Protein AF-0000000074420190 (afdb_homodimer)

Sequence (304 aa):
MVTTGKITREVEIKCDCHLIYELYKHTPHDSAVVDPEKVEACHLVSGQRGAPGSVIQWHYYHDGKLETAKEIIEEVDDELHKIVFRVIEGNILEVYNPFIITLKTEDVGDKKSVIWTLEFEKVNASIPDPTQYLDLLCGIAGNMDAHFLKQSMVTTGKITREVEIKCDCHLIYELYKHTPHDSAVVDPEKVEACHLVSGQRGAPGSVIQWHYYHDGKLETAKEIIEEVDDELHKIVFRVIEGNILEVYNPFIITLKTEDVGDKKSVIWTLEFEKVNASIPDPTQYLDLLCGIAGNMDAHFLKQS

pLDDT: mean 94.98, std 4.99, range [58.72, 98.88]

Foldseek 3Di:
DAQWDKDKDKDWFDFDLVVVLCCQQAPVQCLCVLCVQFWVGKDWPDDHGNDAQTKMKTWTDFPRDTWIWIWGWHDQDPVQSKTKIWTDDIDVCVFWPTWMWMWTWDDDDNTTIIMIMITTGGPDDVDDDVVRVVVSVVVSVHSVSVVNVVVD/DAQWDKDKDKDWFDFDLVVVLCCQQAPVQCLCVLCVQFWVGKDWPDDHGNDAQTKMKTWTDFPRDTWIWIWGWHDQDPVQSKTKIWTDDIDVCVFWPTWMWMWTWDDDDNTTIIMIMITTGGPDDVDDDVVRVVVSVVVSVHSVSVVNVVVD

Secondary structure (DSSP, 8-state):
---EEEEEEEEEESS-HHHHHHHHHH-TTHHHHH-TTTEEEEEEEES-TTSTT-EEEEEEEETTEEEEEEEEEEEEETTTTEEEEEEEEEGGGGTEEEEEEEEEEEEETTEEEEEEEEEEEESSTTSPPSHHHHHHHHHHHHHHHHHHHHH-/---EEEEEEEEEESS-HHHHHHHHHH-TTHHHHH-TTTEEEEEEEES-TTSTT-EEEEEEEETTEEEEEEEEEEEEETTTTEEEEEEEEEGGGGTEEEEEEEEEEEEETTEEEEEEEEEEEESSTTSPPSHHHHHHHHHHHHHHHHHHHHH-

Radius of gyration: 20.24 Å; Cα contacts (8 Å, |Δi|>4): 696; chains: 2; bounding box: 38×55×45 Å

InterPro domains:
  IPR000916 Bet v I/Major latex protein [PF00407] (3-150)
  IPR000916 Bet v I/Major latex protein [SM01037] (2-151)
  IPR023393 START-like domain superfamily [G3DSA:3.30.530.20] (1-150)
  IPR051761 MLP-like hydrophobic ligand-binding [PTHR31907] (4-148)

Structure (mmCIF, N/CA/C/O backbone):
data_AF-0000000074420190-model_v1
#
loop_
_entity.id
_entity.type
_entity.pdbx_description
1 polymer 'Bet v I/Major latex protein domain-containing protein'
#
loop_
_atom_site.group_PDB
_atom_site.id
_atom_site.type_symbol
_atom_site.label_atom_id
_atom_site.label_alt_id
_atom_site.label_comp_id
_atom_site.label_asym_id
_atom_site.label_entity_id
_atom_site.label_seq_id
_atom_site.pdbx_PDB_ins_code
_atom_site.Cartn_x
_atom_site.Cartn_y
_atom_site.Cartn_z
_atom_site.occupancy
_atom_site.B_iso_or_equiv
_atom_site.auth_seq_id
_atom_site.auth_comp_id
_atom_site.auth_asym_id
_atom_site.auth_atom_id
_atom_site.pdbx_PDB_model_num
ATOM 1 N N . MET A 1 1 ? 16.219 -10.609 -0.193 1 58.75 1 MET A N 1
ATOM 2 C CA . MET A 1 1 ? 15.016 -9.875 0.213 1 58.75 1 MET A CA 1
ATOM 3 C C . MET A 1 1 ? 15.141 -8.398 -0.146 1 58.75 1 MET A C 1
ATOM 5 O O . MET A 1 1 ? 16.234 -7.844 -0.134 1 58.75 1 MET A O 1
ATOM 9 N N . VAL A 1 2 ? 14.211 -7.793 -0.902 1 72 2 VAL A N 1
ATOM 10 C CA . VAL A 1 2 ? 14.289 -6.453 -1.476 1 72 2 VAL A CA 1
ATOM 11 C C . VAL A 1 2 ? 14.156 -5.41 -0.37 1 72 2 VAL A C 1
ATOM 13 O O . VAL A 1 2 ? 13.328 -5.551 0.53 1 72 2 VAL A O 1
ATOM 16 N N . THR A 1 3 ? 15.156 -4.656 -0.346 1 87.5 3 THR A N 1
ATOM 17 C CA . THR A 1 3 ? 15.211 -3.641 0.702 1 87.5 3 THR A CA 1
ATOM 18 C C . THR A 1 3 ? 14.492 -2.367 0.261 1 87.5 3 THR A C 1
ATOM 20 O O . THR A 1 3 ? 14.195 -1.503 1.086 1 87.5 3 THR A O 1
ATOM 23 N N . THR A 1 4 ? 14.281 -2.26 -0.974 1 92.19 4 THR A N 1
ATOM 24 C CA . THR A 1 4 ? 13.586 -1.074 -1.472 1 92.19 4 THR A CA 1
ATOM 25 C C . THR A 1 4 ? 12.109 -1.372 -1.716 1 92.19 4 THR A C 1
ATOM 27 O O . THR A 1 4 ? 11.742 -2.516 -1.993 1 92.19 4 THR A O 1
ATOM 30 N N . GLY A 1 5 ? 11.289 -0.338 -1.518 1 94.25 5 GLY A N 1
ATOM 31 C CA . GLY A 1 5 ? 9.883 -0.576 -1.77 1 94.25 5 GLY A CA 1
ATOM 32 C C . GLY A 1 5 ? 9.062 0.699 -1.822 1 94.25 5 GLY A C 1
ATOM 33 O O . GLY A 1 5 ? 9.562 1.782 -1.522 1 94.25 5 GLY A O 1
ATOM 34 N N . LYS A 1 6 ? 7.934 0.583 -2.361 1 97.5 6 LYS A N 1
ATOM 35 C CA . LYS A 1 6 ? 6.898 1.61 -2.398 1 97.5 6 LYS A CA 1
ATOM 36 C C . LYS A 1 6 ? 5.559 1.06 -1.921 1 97.5 6 LYS A C 1
ATOM 38 O O . LYS A 1 6 ? 5.098 0.024 -2.408 1 97.5 6 LYS A O 1
ATOM 43 N N . ILE A 1 7 ? 4.996 1.665 -0.903 1 98.31 7 ILE A N 1
ATOM 44 C CA . ILE A 1 7 ? 3.703 1.226 -0.387 1 98.31 7 ILE A CA 1
ATOM 45 C C . ILE A 1 7 ? 2.721 2.395 -0.389 1 98.31 7 ILE A C 1
ATOM 47 O O . ILE A 1 7 ? 3.088 3.521 -0.044 1 98.31 7 ILE A O 1
ATOM 51 N N . THR A 1 8 ? 1.472 2.148 -0.838 1 98.69 8 THR A N 1
ATOM 52 C CA . THR A 1 8 ? 0.441 3.172 -0.968 1 98.69 8 THR A CA 1
ATOM 53 C C . THR A 1 8 ? -0.852 2.729 -0.291 1 98.69 8 THR A C 1
ATOM 55 O O . THR A 1 8 ? -1.258 1.57 -0.416 1 98.69 8 THR A O 1
ATOM 58 N N . ARG A 1 9 ? -1.421 3.625 0.455 1 98.12 9 ARG A N 1
ATOM 59 C CA . ARG A 1 9 ? -2.719 3.373 1.071 1 98.12 9 ARG A CA 1
ATOM 60 C C . ARG A 1 9 ? -3.719 4.465 0.71 1 98.12 9 ARG A C 1
ATOM 62 O O . ARG A 1 9 ? -3.424 5.656 0.849 1 98.12 9 ARG A O 1
ATOM 69 N N . GLU A 1 10 ? -4.832 4.109 0.138 1 97.44 10 GLU A N 1
ATOM 70 C CA . GLU A 1 10 ? -5.941 5.016 -0.143 1 97.44 10 GLU A CA 1
ATOM 71 C C . GLU A 1 10 ? -7.047 4.871 0.898 1 97.44 10 GLU A C 1
ATOM 73 O O . GLU A 1 10 ? -7.551 3.771 1.131 1 97.44 10 GLU A O 1
ATOM 78 N N . VAL A 1 11 ? -7.367 5.965 1.483 1 94.38 11 VAL A N 1
ATOM 79 C CA . VAL A 1 11 ? -8.438 6.027 2.477 1 94.38 11 VAL A CA 1
ATOM 80 C C . VAL A 1 11 ? -9.609 6.836 1.926 1 94.38 11 VAL A C 1
ATOM 82 O O . VAL A 1 11 ? -9.445 7.988 1.527 1 94.38 11 VAL A O 1
ATOM 85 N N . GLU A 1 12 ? -10.766 6.227 1.942 1 93.75 12 GLU A N 1
ATOM 86 C CA . GLU A 1 12 ? -11.961 6.969 1.553 1 93.75 12 GLU A CA 1
ATOM 87 C C . GLU A 1 12 ? -12.414 7.906 2.666 1 93.75 12 GLU A C 1
ATOM 89 O O . GLU A 1 12 ? -12.398 7.535 3.842 1 93.75 12 GLU A O 1
ATOM 94 N N . ILE A 1 13 ? -12.758 9.133 2.275 1 94.38 13 ILE A N 1
ATOM 95 C CA . ILE A 1 13 ? -13.203 10.109 3.26 1 94.38 13 ILE A CA 1
ATOM 96 C C . ILE A 1 13 ? -14.531 10.719 2.816 1 94.38 13 ILE A C 1
ATOM 98 O O . ILE A 1 13 ? -14.953 10.539 1.671 1 94.38 13 ILE A O 1
ATOM 102 N N . LYS A 1 14 ? -15.156 11.477 3.707 1 93.31 14 LYS A N 1
ATOM 103 C CA . LYS A 1 14 ? -16.469 12.055 3.436 1 93.31 14 LYS A CA 1
ATOM 104 C C . LYS A 1 14 ? -16.391 13.57 3.324 1 93.31 14 LYS A C 1
ATOM 106 O O . LYS A 1 14 ? -17.188 14.195 2.621 1 93.31 14 LYS A O 1
ATOM 111 N N . CYS A 1 15 ? -15.5 14.148 4.02 1 94.12 15 CYS A N 1
ATOM 112 C CA . CYS A 1 15 ? -15.359 15.594 3.951 1 94.12 15 CYS A CA 1
ATOM 113 C C . CYS A 1 15 ? -14.781 16.031 2.609 1 94.12 15 CYS A C 1
ATOM 115 O O . CYS A 1 15 ? -14.422 15.188 1.784 1 94.12 15 CYS A O 1
ATOM 117 N N . ASP A 1 16 ? -14.727 17.328 2.354 1 94.75 16 ASP A N 1
ATOM 118 C CA . ASP A 1 16 ? -14.07 17.875 1.166 1 94.75 16 ASP A CA 1
ATOM 119 C C . ASP A 1 16 ? -12.57 17.594 1.196 1 94.75 16 ASP A C 1
ATOM 121 O O . ASP A 1 16 ? -11.859 18.094 2.066 1 94.75 16 ASP A O 1
ATOM 125 N N . CYS A 1 17 ? -12.086 16.766 0.241 1 93.56 17 CYS A N 1
ATOM 126 C CA . CYS A 1 17 ? -10.703 16.312 0.284 1 93.56 17 CYS A CA 1
ATOM 127 C C . CYS A 1 17 ? -9.742 17.484 0.104 1 93.56 17 CYS A C 1
ATOM 129 O O . CYS A 1 17 ? -8.578 17.391 0.505 1 93.56 17 CYS A O 1
ATOM 131 N N . HIS A 1 18 ? -10.25 18.562 -0.464 1 94.25 18 HIS A N 1
ATOM 132 C CA . HIS A 1 18 ? -9.43 19.766 -0.615 1 94.25 18 HIS A CA 1
ATOM 133 C C . HIS A 1 18 ? -9.023 20.328 0.743 1 94.25 18 HIS A C 1
ATOM 135 O O . HIS A 1 18 ? -7.957 20.922 0.877 1 94.25 18 HIS A O 1
ATOM 141 N N . LEU A 1 19 ? -9.805 20.109 1.716 1 95.38 19 LEU A N 1
ATOM 142 C CA . LEU A 1 19 ? -9.508 20.594 3.057 1 95.38 19 LEU A CA 1
ATOM 143 C C . LEU A 1 19 ? -8.273 19.906 3.627 1 95.38 19 LEU A C 1
ATOM 145 O O . LEU A 1 19 ? -7.445 20.547 4.281 1 95.38 19 LEU A O 1
ATOM 149 N N . ILE A 1 20 ? -8.164 18.656 3.377 1 96.75 20 ILE A N 1
ATOM 150 C CA . ILE A 1 20 ? -7.02 17.891 3.871 1 96.75 20 ILE A CA 1
ATOM 151 C C . ILE A 1 20 ? -5.75 18.344 3.148 1 96.75 20 ILE A C 1
ATOM 153 O O . ILE A 1 20 ? -4.715 18.578 3.781 1 96.75 20 ILE A O 1
ATOM 157 N N . TYR A 1 21 ? -5.879 18.5 1.833 1 97.69 21 TYR A N 1
ATOM 158 C CA . TYR A 1 21 ? -4.75 18.984 1.041 1 97.69 21 TYR A CA 1
ATOM 159 C C . TYR A 1 21 ? -4.285 20.344 1.528 1 97.69 21 TYR A C 1
ATOM 161 O O . TYR A 1 21 ? -3.092 20.562 1.763 1 97.69 21 TYR A O 1
ATOM 169 N N . GLU A 1 22 ? -5.219 21.234 1.749 1 96.12 22 GLU A N 1
ATOM 170 C CA . GLU A 1 22 ? -4.898 22.594 2.186 1 96.12 22 GLU A CA 1
ATOM 171 C C . GLU A 1 22 ? -4.27 22.594 3.576 1 96.12 22 GLU A C 1
ATOM 173 O O . GLU A 1 22 ? -3.363 23.375 3.855 1 96.12 22 GLU A O 1
ATOM 178 N N . LEU A 1 23 ? -4.777 21.781 4.355 1 96.06 23 LEU A N 1
ATOM 179 C CA . LEU A 1 23 ? -4.238 21.703 5.707 1 96.06 23 LEU A CA 1
ATOM 180 C C . LEU A 1 23 ? -2.76 21.328 5.68 1 96.06 23 LEU A C 1
ATOM 182 O O . LEU A 1 23 ? -1.927 22.016 6.27 1 96.06 23 LEU A O 1
ATOM 186 N N . TYR A 1 24 ? -2.385 20.266 4.973 1 96.69 24 TYR A N 1
ATOM 187 C CA . TYR A 1 24 ? -1.003 19.797 4.957 1 96.69 24 TYR A CA 1
ATOM 188 C C . TYR A 1 24 ? -0.107 20.766 4.195 1 96.69 24 TYR A C 1
ATOM 190 O O . TYR A 1 24 ? 1.094 20.859 4.461 1 96.69 24 TYR A O 1
ATOM 198 N N . LYS A 1 25 ? -0.694 21.469 3.301 1 96.12 25 LYS A N 1
ATOM 199 C CA . LYS A 1 25 ? 0.086 22.438 2.537 1 96.12 25 LYS A CA 1
ATOM 200 C C . LYS A 1 25 ? 0.37 23.688 3.363 1 96.12 25 LYS A C 1
ATOM 202 O O . LYS A 1 25 ? 1.508 24.156 3.412 1 96.12 25 LYS A O 1
ATOM 207 N N . HIS A 1 26 ? -0.626 24.156 4.148 1 94.81 26 HIS A N 1
ATOM 208 C CA . HIS A 1 26 ? -0.506 25.5 4.711 1 94.81 26 HIS A CA 1
ATOM 209 C C . HIS A 1 26 ? -0.417 25.453 6.23 1 94.81 26 HIS A C 1
ATOM 211 O O . HIS A 1 26 ? 0.238 26.297 6.844 1 94.81 26 HIS A O 1
ATOM 217 N N . THR A 1 27 ? -1.115 24.531 6.82 1 93.44 27 THR A N 1
ATOM 218 C CA . THR A 1 27 ? -1.187 24.531 8.273 1 93.44 27 THR A CA 1
ATOM 219 C C . THR A 1 27 ? -1.006 23.125 8.836 1 93.44 27 THR A C 1
ATOM 221 O O . THR A 1 27 ? -1.82 22.672 9.641 1 93.44 27 THR A O 1
ATOM 224 N N . PRO A 1 28 ? 0.088 22.5 8.5 1 93.25 28 PRO A N 1
ATOM 225 C CA . PRO A 1 28 ? 0.285 21.141 8.984 1 93.25 28 PRO A CA 1
ATOM 226 C C . PRO A 1 28 ? 0.286 21.047 10.508 1 93.25 28 PRO A C 1
ATOM 228 O O . PRO A 1 28 ? -0.03 20 11.07 1 93.25 28 PRO A O 1
ATOM 231 N N . HIS A 1 29 ? 0.479 22.156 11.227 1 92.5 29 HIS A N 1
ATOM 232 C CA . HIS A 1 29 ? 0.449 22.172 12.68 1 92.5 29 HIS A CA 1
ATOM 233 C C . HIS A 1 29 ? -0.956 21.906 13.211 1 92.5 29 HIS A C 1
ATOM 235 O O . HIS A 1 29 ? -1.124 21.516 14.367 1 92.5 29 HIS A O 1
ATOM 241 N N . ASP A 1 30 ? -1.989 22.094 12.344 1 92.69 30 ASP A N 1
ATOM 242 C CA . ASP A 1 30 ? -3.361 21.797 12.742 1 92.69 30 ASP A CA 1
ATOM 243 C C . ASP A 1 30 ? -3.557 20.297 12.969 1 92.69 30 ASP A C 1
ATOM 245 O O . ASP A 1 30 ? -4.527 19.875 13.602 1 92.69 30 ASP A O 1
ATOM 249 N N . SER A 1 31 ? -2.646 19.5 12.477 1 94.38 31 SER A N 1
ATOM 250 C CA . SER A 1 31 ? -2.701 18.078 12.758 1 94.38 31 SER A CA 1
ATOM 251 C C . SER A 1 31 ? -2.637 17.812 14.258 1 94.38 31 SER A C 1
ATOM 253 O O . SER A 1 31 ? -3.223 16.844 14.742 1 94.38 31 SER A O 1
ATOM 255 N N . ALA A 1 32 ? -1.851 18.641 14.953 1 94.56 32 ALA A N 1
ATOM 256 C CA . ALA A 1 32 ? -1.718 18.469 16.406 1 94.56 32 ALA A CA 1
ATOM 257 C C . ALA A 1 32 ? -3.027 18.797 17.109 1 94.56 32 ALA A C 1
ATOM 259 O O . ALA A 1 32 ? -3.311 18.266 18.188 1 94.56 32 ALA A O 1
ATOM 260 N N . VAL A 1 33 ? -3.834 19.656 16.547 1 93.12 33 VAL A N 1
ATOM 261 C CA . VAL A 1 33 ? -5.129 20.031 17.109 1 93.12 33 VAL A CA 1
ATOM 262 C C . VAL A 1 33 ? -6.152 18.938 16.828 1 93.12 33 VAL A C 1
ATOM 264 O O . VAL A 1 33 ? -6.902 18.531 17.719 1 93.12 33 VAL A O 1
ATOM 267 N N . VAL A 1 34 ? -6.16 18.438 15.641 1 93.25 34 VAL A N 1
ATOM 268 C CA . VAL A 1 34 ? -7.141 17.469 15.195 1 93.25 34 VAL A CA 1
ATOM 269 C C . VAL A 1 34 ? -6.875 16.125 15.867 1 93.25 34 VAL A C 1
ATOM 271 O O . VAL A 1 34 ? -7.812 15.391 16.203 1 93.25 34 VAL A O 1
ATOM 274 N N . ASP A 1 35 ? -5.629 15.805 16.062 1 95.19 35 ASP A N 1
ATOM 275 C CA . ASP A 1 35 ? -5.266 14.5 16.609 1 95.19 35 ASP A CA 1
ATOM 276 C C . ASP A 1 35 ? -4.094 14.617 17.578 1 95.19 35 ASP A C 1
ATOM 278 O O . ASP A 1 35 ? -3 14.109 17.297 1 95.19 35 ASP A O 1
ATOM 282 N N . PRO A 1 36 ? -4.277 15.102 18.734 1 95.38 36 PRO A N 1
ATOM 283 C CA . PRO A 1 36 ? -3.205 15.328 19.719 1 95.38 36 PRO A CA 1
ATOM 284 C C . PRO A 1 36 ? -2.609 14.031 20.25 1 95.38 36 PRO A C 1
ATOM 286 O O . PRO A 1 36 ? -1.52 14.039 20.828 1 95.38 36 PRO A O 1
ATOM 289 N N . GLU A 1 37 ? -3.283 12.945 20.094 1 94.81 37 GLU A N 1
ATOM 290 C CA . GLU A 1 37 ? -2.77 11.656 20.547 1 94.81 37 GLU A CA 1
ATOM 291 C C . GLU A 1 37 ? -1.691 11.125 19.609 1 94.81 37 GLU A C 1
ATOM 293 O O . GLU A 1 37 ? -0.922 10.234 19.984 1 94.81 37 GLU A O 1
ATOM 298 N N . LYS A 1 38 ? -1.632 11.664 18.422 1 95.75 38 LYS A N 1
ATOM 299 C CA . LYS A 1 38 ? -0.69 11.156 17.438 1 95.75 38 LYS A CA 1
ATOM 300 C C . LYS A 1 38 ? 0.346 12.211 17.062 1 95.75 38 LYS A C 1
ATOM 302 O O . LYS A 1 38 ? 1.462 11.883 16.656 1 95.75 38 LYS A O 1
ATOM 307 N N . VAL A 1 39 ? -0.074 13.438 17.094 1 97.56 39 VAL A N 1
ATOM 308 C CA . VAL A 1 39 ? 0.824 14.531 16.75 1 97.56 39 VAL A CA 1
ATOM 309 C C . VAL A 1 39 ? 0.918 15.516 17.906 1 97.56 39 VAL A C 1
ATOM 311 O O . VAL A 1 39 ? -0.085 16.109 18.312 1 97.56 39 VAL A O 1
ATOM 314 N N . GLU A 1 40 ? 2.139 15.633 18.391 1 97.31 40 GLU A N 1
ATOM 315 C CA . GLU A 1 40 ? 2.35 16.562 19.5 1 97.31 40 GLU A CA 1
ATOM 316 C C . GLU A 1 40 ? 2.535 18 18.984 1 97.31 40 GLU A C 1
ATOM 318 O O . GLU A 1 40 ? 1.974 18.938 19.547 1 97.31 40 GLU A O 1
ATOM 323 N N . ALA A 1 41 ? 3.34 18.125 18 1 96.81 41 ALA A N 1
ATOM 324 C CA . ALA A 1 41 ? 3.625 19.453 17.484 1 96.81 41 ALA A CA 1
ATOM 325 C C . ALA A 1 41 ? 4.16 19.375 16.047 1 96.81 41 ALA A C 1
ATOM 327 O O . ALA A 1 41 ? 4.66 18.344 15.625 1 96.81 41 ALA A O 1
ATOM 328 N N . CYS A 1 42 ? 4.031 20.469 15.344 1 96.94 42 CYS A N 1
ATOM 329 C CA . CYS A 1 42 ? 4.582 20.672 14.008 1 96.94 42 CYS A CA 1
ATOM 330 C C . CYS A 1 42 ? 4.961 22.125 13.797 1 96.94 42 CYS A C 1
ATOM 332 O O . CYS A 1 42 ? 4.148 23.031 14.023 1 96.94 42 CYS A O 1
ATOM 334 N N . HIS A 1 43 ? 6.191 22.406 13.383 1 95.38 43 HIS A N 1
ATOM 335 C CA . HIS A 1 43 ? 6.578 23.781 13.156 1 95.38 43 HIS A CA 1
ATOM 336 C C . HIS A 1 43 ? 7.434 23.922 11.898 1 95.38 43 HIS A C 1
ATOM 338 O O . HIS A 1 43 ? 8.164 23 11.539 1 95.38 43 HIS A O 1
ATOM 344 N N . LEU A 1 44 ? 7.375 25.062 11.266 1 96.81 44 LEU A N 1
ATOM 345 C CA . LEU A 1 44 ? 8.227 25.406 10.133 1 96.81 44 LEU A CA 1
ATOM 346 C C . LEU A 1 44 ? 9.641 25.75 10.602 1 96.81 44 LEU A C 1
ATOM 348 O O . LEU A 1 44 ? 9.82 26.578 11.492 1 96.81 44 LEU A O 1
ATOM 352 N N . VAL A 1 45 ? 10.594 25.078 10.062 1 97.62 45 VAL A N 1
ATOM 353 C CA . VAL A 1 45 ? 11.984 25.297 10.43 1 97.62 45 VAL A CA 1
ATOM 354 C C . VAL A 1 45 ? 12.609 26.328 9.492 1 97.62 45 VAL A C 1
ATOM 356 O O . VAL A 1 45 ? 13.352 27.203 9.938 1 97.62 45 VAL A O 1
ATOM 359 N N . SER A 1 46 ? 12.344 26.25 8.242 1 97.62 46 SER A N 1
ATOM 360 C CA . SER A 1 46 ? 12.867 27.172 7.242 1 97.62 46 SER A CA 1
ATOM 361 C C . SER A 1 46 ? 12.023 27.156 5.973 1 97.62 46 SER A C 1
ATOM 363 O O . SER A 1 46 ? 11.297 26.203 5.719 1 97.62 46 SER A O 1
ATOM 365 N N . GLY A 1 47 ? 12.117 28.281 5.211 1 97.06 47 GLY A N 1
ATOM 366 C CA . GLY A 1 47 ? 11.383 28.406 3.963 1 97.06 47 GLY A CA 1
ATOM 367 C C . GLY A 1 47 ? 10.008 29.016 4.137 1 97.06 47 GLY A C 1
ATOM 368 O O . GLY A 1 47 ? 9.742 29.672 5.145 1 97.06 47 GLY A O 1
ATOM 369 N N . GLN A 1 48 ? 9.211 28.875 3.035 1 95.19 48 GLN A N 1
ATOM 370 C CA . GLN A 1 48 ? 7.84 29.375 3.01 1 95.19 48 GLN A CA 1
ATOM 371 C C . GLN A 1 48 ? 6.836 28.219 3.129 1 95.19 48 GLN A C 1
ATOM 373 O O . GLN A 1 48 ? 6.902 27.25 2.369 1 95.19 48 GLN A O 1
ATOM 378 N N . ARG A 1 49 ? 5.973 28.391 4 1 90.5 49 ARG A N 1
ATOM 379 C CA . ARG A 1 49 ? 4.969 27.359 4.219 1 90.5 49 ARG A CA 1
ATOM 380 C C . ARG A 1 49 ? 4.273 26.984 2.916 1 90.5 49 ARG A C 1
ATOM 382 O O . ARG A 1 49 ? 3.832 27.859 2.168 1 90.5 49 ARG A O 1
ATOM 389 N N . GLY A 1 50 ? 4.203 25.703 2.664 1 92.88 50 GLY A N 1
ATOM 390 C CA . GLY A 1 50 ? 3.479 25.188 1.508 1 92.88 50 GLY A CA 1
ATOM 391 C C . GLY A 1 50 ? 4.285 25.266 0.224 1 92.88 50 GLY A C 1
ATOM 392 O O . GLY A 1 50 ? 3.775 24.938 -0.852 1 92.88 50 GLY A O 1
ATOM 393 N N . ALA A 1 51 ? 5.527 25.625 0.327 1 96.12 51 ALA A N 1
ATOM 394 C CA . ALA A 1 51 ? 6.363 25.766 -0.864 1 96.12 51 ALA A CA 1
ATOM 395 C C . ALA A 1 51 ? 7.469 24.703 -0.879 1 96.12 51 ALA A C 1
ATOM 397 O O . ALA A 1 51 ? 8.008 24.359 0.17 1 96.12 51 ALA A O 1
ATOM 398 N N . PRO A 1 52 ? 7.762 24.25 -2.131 1 98.06 52 PRO A N 1
ATOM 399 C CA . PRO A 1 52 ? 8.93 23.375 -2.219 1 98.06 52 PRO A CA 1
ATOM 400 C C . PRO A 1 52 ? 10.188 24 -1.625 1 98.06 52 PRO A C 1
ATOM 402 O O . PRO A 1 52 ? 10.422 25.203 -1.782 1 98.06 52 PRO A O 1
ATOM 405 N N . GLY A 1 53 ? 10.984 23.219 -0.994 1 98 53 GLY A N 1
ATOM 406 C CA . GLY A 1 53 ? 12.211 23.688 -0.38 1 98 53 GLY A CA 1
ATOM 407 C C . GLY A 1 53 ? 12.055 24.016 1.093 1 98 53 GLY A C 1
ATOM 408 O O . GLY A 1 53 ? 13.047 24.156 1.814 1 98 53 GLY A O 1
ATOM 409 N N . SER A 1 54 ? 10.789 24.172 1.604 1 98 54 SER A N 1
ATOM 410 C CA . SER A 1 54 ? 10.539 24.453 3.014 1 98 54 SER A CA 1
ATOM 411 C C . SER A 1 54 ? 10.836 23.219 3.875 1 98 54 SER A C 1
ATOM 413 O O . SER A 1 54 ? 10.68 22.094 3.426 1 98 54 SER A O 1
ATOM 415 N N . VAL A 1 55 ? 11.305 23.469 5.082 1 98.44 55 VAL A N 1
ATOM 416 C CA . VAL A 1 55 ? 11.625 22.406 6.027 1 98.44 55 VAL A CA 1
ATOM 417 C C . VAL A 1 55 ? 10.672 22.469 7.219 1 98.44 55 VAL A C 1
ATOM 419 O O . VAL A 1 55 ? 10.484 23.531 7.816 1 98.44 55 VAL A O 1
ATOM 422 N N . ILE A 1 56 ? 10.039 21.297 7.531 1 97.94 56 ILE A N 1
ATOM 423 C CA . ILE A 1 56 ? 9.07 21.188 8.617 1 97.94 56 ILE A CA 1
ATOM 424 C C . ILE A 1 56 ? 9.578 20.188 9.648 1 97.94 56 ILE A C 1
ATOM 426 O O . ILE A 1 56 ? 10.141 19.141 9.289 1 97.94 56 ILE A O 1
ATOM 430 N N . GLN A 1 57 ? 9.367 20.516 10.945 1 98.12 57 GLN A N 1
ATOM 431 C CA . GLN A 1 57 ? 9.711 19.609 12.047 1 98.12 57 GLN A CA 1
ATOM 432 C C . GLN A 1 57 ? 8.461 19.062 12.719 1 98.12 57 GLN A C 1
ATOM 434 O O . GLN A 1 57 ? 7.59 19.812 13.148 1 98.12 57 GLN A O 1
ATOM 439 N N . TRP A 1 58 ? 8.422 17.734 12.836 1 97.69 58 TRP A N 1
ATOM 440 C CA . TRP A 1 58 ? 7.289 17.062 13.461 1 97.69 58 TRP A CA 1
ATOM 441 C C . TRP A 1 58 ? 7.688 16.453 14.805 1 97.69 58 TRP A C 1
ATOM 443 O O . TRP A 1 58 ? 8.781 15.906 14.945 1 97.69 58 TRP A O 1
ATOM 453 N N . HIS A 1 59 ? 6.867 16.547 15.742 1 97.94 59 HIS A N 1
ATOM 454 C CA . HIS A 1 59 ? 6.852 15.75 16.969 1 97.94 59 HIS A CA 1
ATOM 455 C C . HIS A 1 59 ? 5.598 14.883 17.047 1 97.94 59 HIS A C 1
ATOM 457 O O . HIS A 1 59 ? 4.48 15.398 17.125 1 97.94 59 HIS A O 1
ATOM 463 N N . TYR A 1 60 ? 5.793 13.617 17.047 1 97.5 60 TYR A N 1
ATOM 464 C CA . TYR A 1 60 ? 4.645 12.727 16.922 1 97.5 60 TYR A CA 1
ATOM 465 C C . TYR A 1 60 ? 4.852 11.461 17.75 1 97.5 60 TYR A C 1
ATOM 467 O O . TYR A 1 60 ? 5.977 11.148 18.141 1 97.5 60 TYR A O 1
ATOM 475 N N . TYR A 1 61 ? 3.762 10.742 17.984 1 95.5 61 TYR A N 1
ATOM 476 C CA . TYR A 1 61 ? 3.812 9.5 18.734 1 95.5 61 TYR A CA 1
ATOM 477 C C . TYR A 1 61 ? 3.768 8.289 17.812 1 95.5 61 TYR A C 1
ATOM 479 O O . TYR A 1 61 ? 2.883 8.195 16.953 1 95.5 61 TYR A O 1
ATOM 487 N N . HIS A 1 62 ? 4.711 7.496 17.938 1 89.5 62 HIS A N 1
ATOM 488 C CA . HIS A 1 62 ? 4.797 6.23 17.219 1 89.5 62 HIS A CA 1
ATOM 489 C C . HIS A 1 62 ? 5.098 5.074 18.156 1 89.5 62 HIS A C 1
ATOM 491 O O . HIS A 1 62 ? 6.098 5.098 18.891 1 89.5 62 HIS A O 1
ATOM 497 N N . ASP A 1 63 ? 4.258 4.109 18.172 1 85.62 63 ASP A N 1
ATOM 498 C CA . ASP A 1 63 ? 4.391 2.959 19.047 1 85.62 63 ASP A CA 1
ATOM 499 C C . ASP A 1 63 ? 4.562 3.398 20.5 1 85.62 63 ASP A C 1
ATOM 501 O O . ASP A 1 63 ? 5.465 2.93 21.203 1 85.62 63 ASP A O 1
ATOM 505 N N . GLY A 1 64 ? 3.889 4.438 20.906 1 86.56 64 GLY A N 1
ATOM 506 C CA . GLY A 1 64 ? 3.834 4.906 22.281 1 86.56 64 GLY A CA 1
ATOM 507 C C . GLY A 1 64 ? 4.996 5.809 22.641 1 86.56 64 GLY A C 1
ATOM 508 O O . GLY A 1 64 ? 5.07 6.312 23.766 1 86.56 64 GLY A O 1
ATOM 509 N N . LYS A 1 65 ? 5.883 6.035 21.797 1 93.81 65 LYS A N 1
ATOM 510 C CA . LYS A 1 65 ? 7.047 6.875 22.062 1 93.81 65 LYS A CA 1
ATOM 511 C C . LYS A 1 65 ? 6.988 8.164 21.25 1 93.81 65 LYS A C 1
ATOM 513 O O . LYS A 1 65 ? 6.586 8.156 20.094 1 93.81 65 LYS A O 1
ATOM 518 N N . LEU A 1 66 ? 7.379 9.227 21.906 1 96.31 66 LEU A N 1
ATOM 519 C CA . LEU A 1 66 ? 7.508 10.508 21.219 1 96.31 66 LEU A CA 1
ATOM 520 C C . LEU A 1 66 ? 8.719 10.5 20.281 1 96.31 66 LEU A C 1
ATOM 522 O O . LEU A 1 66 ? 9.836 10.242 20.719 1 96.31 66 LEU A O 1
ATOM 526 N N . GLU A 1 67 ? 8.484 10.734 19 1 96.38 67 GLU A N 1
ATOM 527 C CA . GLU A 1 67 ? 9.539 10.773 18 1 96.38 67 GLU A CA 1
ATOM 528 C C . GLU A 1 67 ? 9.539 12.109 17.25 1 96.38 67 GLU A C 1
ATOM 530 O O . GLU A 1 67 ? 8.57 12.867 17.328 1 96.38 67 GLU A O 1
ATOM 535 N N . THR A 1 68 ? 10.68 12.328 16.625 1 97.06 68 THR A N 1
ATOM 536 C CA . THR A 1 68 ? 10.781 13.539 15.828 1 97.06 68 THR A CA 1
ATOM 537 C C . THR A 1 68 ? 11.188 13.211 14.398 1 97.06 68 THR A C 1
ATOM 539 O O . THR A 1 68 ? 11.82 12.18 14.148 1 97.06 68 THR A O 1
ATOM 542 N N . ALA A 1 69 ? 10.734 14.016 13.5 1 97.25 69 ALA A N 1
ATOM 543 C CA . ALA A 1 69 ? 11.156 13.938 12.109 1 97.25 69 ALA A CA 1
ATOM 544 C C . ALA A 1 69 ? 11.203 15.328 11.469 1 97.25 69 ALA A C 1
ATOM 546 O O . ALA A 1 69 ? 10.328 16.156 11.711 1 97.25 69 ALA A O 1
ATOM 547 N N . LYS A 1 70 ? 12.305 15.586 10.742 1 98 70 LYS A N 1
ATOM 548 C CA . LYS A 1 70 ? 12.422 16.766 9.898 1 98 70 LYS A CA 1
ATOM 549 C C . LYS A 1 70 ? 12.266 16.422 8.43 1 98 70 LYS A C 1
ATOM 551 O O . LYS A 1 70 ? 12.898 15.477 7.938 1 98 70 LYS A O 1
ATOM 556 N N . GLU A 1 71 ? 11.414 17.141 7.805 1 98.25 71 GLU A N 1
ATOM 557 C CA . GLU A 1 71 ? 11.125 16.844 6.406 1 98.25 71 GLU A CA 1
ATOM 558 C C . GLU A 1 71 ? 11.367 18.078 5.531 1 98.25 71 GLU A C 1
ATOM 560 O O . GLU A 1 71 ? 11.18 19.219 5.977 1 98.25 71 GLU A O 1
ATOM 565 N N . ILE A 1 72 ? 11.797 17.859 4.336 1 98.62 72 ILE A N 1
ATOM 566 C CA . ILE A 1 72 ? 11.82 18.906 3.32 1 98.62 72 ILE A CA 1
ATOM 567 C C . ILE A 1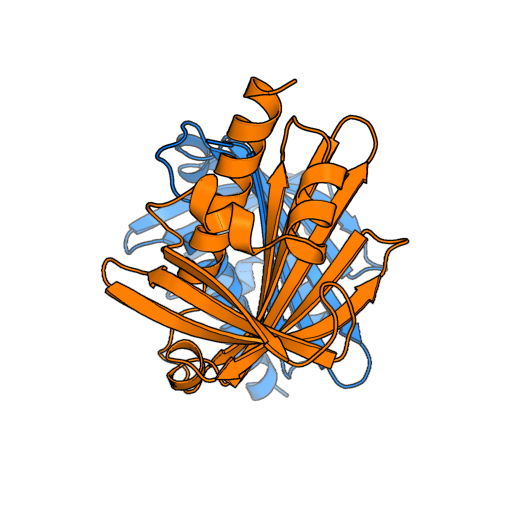 72 ? 10.703 18.656 2.309 1 98.62 72 ILE A C 1
ATOM 569 O O . ILE A 1 72 ? 10.453 17.516 1.912 1 98.62 72 ILE A O 1
ATOM 573 N N . ILE A 1 73 ? 9.93 19.703 1.942 1 98.44 73 ILE A N 1
ATOM 574 C CA . ILE A 1 73 ? 8.945 19.609 0.872 1 98.44 73 ILE A CA 1
ATOM 575 C C . ILE A 1 73 ? 9.648 19.609 -0.482 1 98.44 73 ILE A C 1
ATOM 577 O O . ILE A 1 73 ? 10.266 20.609 -0.868 1 98.44 73 ILE A O 1
ATOM 581 N N . GLU A 1 74 ? 9.516 18.547 -1.163 1 98.56 74 GLU A N 1
ATOM 582 C CA . GLU A 1 74 ? 10.211 18.422 -2.439 1 98.56 74 GLU A CA 1
ATOM 583 C C . GLU A 1 74 ? 9.344 18.922 -3.592 1 98.56 74 GLU A C 1
ATOM 585 O O . GLU A 1 74 ? 9.852 19.438 -4.586 1 98.56 74 GLU A O 1
ATOM 590 N N . GLU A 1 75 ? 8.125 18.672 -3.525 1 98.62 75 GLU A N 1
ATOM 591 C CA . GLU A 1 75 ? 7.211 19 -4.613 1 98.62 75 GLU A CA 1
ATOM 592 C C . GLU A 1 75 ? 5.828 19.359 -4.082 1 98.62 75 GLU A C 1
ATOM 594 O O . GLU A 1 75 ? 5.355 18.781 -3.107 1 98.62 75 GLU A O 1
ATOM 599 N N . VAL A 1 76 ? 5.227 20.359 -4.711 1 98.25 76 VAL A N 1
ATOM 600 C CA . VAL A 1 76 ? 3.824 20.719 -4.52 1 98.25 76 VAL A CA 1
ATOM 601 C C . VAL A 1 76 ? 3.129 20.828 -5.875 1 98.25 76 VAL A C 1
ATOM 603 O O . VAL A 1 76 ? 3.549 21.609 -6.734 1 98.25 76 VAL A O 1
ATOM 606 N N . ASP A 1 77 ? 2.17 20.031 -6.074 1 98.31 77 ASP A N 1
ATOM 607 C CA . ASP A 1 77 ? 1.395 20.062 -7.312 1 98.31 77 ASP A CA 1
ATOM 608 C C . ASP A 1 77 ? -0.064 20.422 -7.039 1 98.31 77 ASP A C 1
ATOM 610 O O . ASP A 1 77 ? -0.878 19.547 -6.73 1 98.31 77 ASP A O 1
ATOM 614 N N . ASP A 1 78 ? -0.45 21.672 -7.207 1 96.5 78 ASP A N 1
ATOM 615 C CA . ASP A 1 78 ? -1.787 22.156 -6.891 1 96.5 78 ASP A CA 1
ATOM 616 C C . ASP A 1 78 ? -2.83 21.562 -7.832 1 96.5 78 ASP A C 1
ATOM 618 O O . ASP A 1 78 ? -4 21.438 -7.469 1 96.5 78 ASP A O 1
ATOM 622 N N . GLU A 1 79 ? -2.406 21.219 -9.023 1 96.5 79 GLU A N 1
ATOM 623 C CA . GLU A 1 79 ? -3.342 20.641 -9.984 1 96.5 79 GLU A CA 1
ATOM 624 C C . GLU A 1 79 ? -3.74 19.219 -9.578 1 96.5 79 GLU A C 1
ATOM 626 O O . GLU A 1 79 ? -4.922 18.875 -9.602 1 96.5 79 GLU A O 1
ATOM 631 N N . LEU A 1 80 ? -2.809 18.438 -9.133 1 96.5 80 LEU A N 1
ATOM 632 C CA . LEU A 1 80 ? -3.074 17.062 -8.75 1 96.5 80 LEU A CA 1
ATOM 633 C C . LEU A 1 80 ? -3.352 16.953 -7.258 1 96.5 80 LEU A C 1
ATOM 635 O O . LEU A 1 80 ? -3.674 15.875 -6.758 1 96.5 80 LEU A O 1
ATOM 639 N N . HIS A 1 81 ? -3.244 18.062 -6.523 1 97.81 81 HIS A N 1
ATOM 640 C CA . HIS A 1 81 ? -3.367 18.078 -5.07 1 97.81 81 HIS A CA 1
ATOM 641 C C . HIS A 1 81 ? -2.439 17.062 -4.422 1 97.81 81 HIS A C 1
ATOM 643 O O . HIS A 1 81 ? -2.895 16.188 -3.68 1 97.81 81 HIS A O 1
ATOM 649 N N . LYS A 1 82 ? -1.22 17.266 -4.684 1 98.62 82 LYS A N 1
ATOM 650 C CA . LYS A 1 82 ? -0.164 16.344 -4.293 1 98.62 82 LYS A CA 1
ATOM 651 C C . LYS A 1 82 ? 1.005 17.078 -3.645 1 98.62 82 LYS A C 1
ATOM 653 O O . LYS A 1 82 ? 1.421 18.141 -4.121 1 98.62 82 LYS A O 1
ATOM 658 N N . ILE A 1 83 ? 1.492 16.578 -2.547 1 98.62 83 ILE A N 1
ATOM 659 C CA . ILE A 1 83 ? 2.68 17.094 -1.875 1 98.62 83 ILE A CA 1
ATOM 660 C C . ILE A 1 83 ? 3.666 15.953 -1.626 1 98.62 83 ILE A C 1
ATOM 662 O O . ILE A 1 83 ? 3.271 14.875 -1.188 1 98.62 83 ILE A O 1
ATOM 666 N N . VAL A 1 84 ? 4.949 16.156 -1.895 1 98.75 84 VAL A N 1
ATOM 667 C CA . VAL A 1 84 ? 5.996 15.172 -1.648 1 98.75 84 VAL A CA 1
ATOM 668 C C . VAL A 1 84 ? 6.941 15.688 -0.562 1 98.75 84 VAL A C 1
ATOM 670 O O . VAL A 1 84 ? 7.5 16.781 -0.68 1 98.75 84 VAL A O 1
ATOM 673 N N . PHE A 1 85 ? 7.078 14.93 0.501 1 98.62 85 PHE A N 1
ATOM 674 C CA . PHE A 1 85 ? 7.988 15.211 1.604 1 98.62 85 PHE A CA 1
ATOM 675 C C . PHE A 1 85 ? 9.141 14.219 1.616 1 98.62 85 PHE A C 1
ATOM 677 O O . PHE A 1 85 ? 8.945 13.016 1.403 1 98.62 85 PHE A O 1
ATOM 684 N N . ARG A 1 86 ? 10.32 14.703 1.849 1 98.69 86 ARG A N 1
ATOM 685 C CA . ARG A 1 86 ? 11.477 13.852 2.107 1 98.69 86 ARG A CA 1
ATOM 686 C C . ARG A 1 86 ? 11.984 14.031 3.535 1 98.69 86 ARG A C 1
ATOM 688 O O . ARG A 1 86 ? 12.281 15.148 3.955 1 98.69 86 ARG A O 1
ATOM 695 N N . VAL A 1 87 ? 12.047 12.922 4.254 1 98.75 87 VAL A N 1
ATOM 696 C CA . VAL A 1 87 ? 12.602 13 5.605 1 98.75 87 VAL A CA 1
ATOM 697 C C . VAL A 1 87 ? 14.109 13.219 5.535 1 98.75 87 VAL A C 1
ATOM 699 O O . VAL A 1 87 ? 14.82 12.477 4.848 1 98.75 87 VAL A O 1
ATOM 702 N N . ILE A 1 88 ? 14.562 14.203 6.246 1 98.56 88 ILE A N 1
ATOM 703 C CA . ILE A 1 88 ? 15.984 14.523 6.141 1 98.56 88 ILE A CA 1
ATOM 704 C C . ILE A 1 88 ? 16.656 14.352 7.5 1 98.56 88 ILE A C 1
ATOM 706 O O . ILE A 1 88 ? 17.875 14.32 7.598 1 98.56 88 ILE A O 1
ATOM 710 N N . GLU A 1 89 ? 15.922 14.266 8.578 1 98.12 89 GLU A N 1
ATOM 711 C CA . GLU A 1 89 ? 16.391 13.984 9.93 1 98.12 89 GLU A CA 1
ATOM 712 C C . GLU A 1 89 ? 15.32 13.273 10.758 1 98.12 89 GLU A C 1
ATOM 714 O O . GLU A 1 89 ? 14.133 13.539 10.586 1 98.12 89 GLU A O 1
ATOM 719 N N . GLY A 1 90 ? 15.836 12.391 11.781 1 96.44 90 GLY A N 1
ATOM 720 C CA . GLY A 1 90 ? 14.906 11.758 12.703 1 96.44 90 GLY A CA 1
ATOM 721 C C . GLY A 1 90 ? 15.133 10.266 12.844 1 96.44 90 GLY A C 1
ATOM 722 O O . GLY A 1 90 ? 15.938 9.68 12.109 1 96.44 90 GLY A O 1
ATOM 723 N N . ASN A 1 91 ? 14.359 9.625 13.711 1 94.5 91 ASN A N 1
ATOM 724 C CA . ASN A 1 91 ? 14.508 8.219 14.062 1 94.5 91 ASN A CA 1
ATOM 725 C C . ASN A 1 91 ? 14.188 7.309 12.883 1 94.5 91 ASN A C 1
ATOM 727 O O . ASN A 1 91 ? 14.766 6.23 12.742 1 94.5 91 ASN A O 1
ATOM 731 N N . ILE A 1 92 ? 13.336 7.719 12.031 1 96.44 92 ILE A N 1
ATOM 732 C CA . ILE A 1 92 ? 12.875 6.941 10.891 1 96.44 92 ILE A CA 1
ATOM 733 C C . ILE A 1 92 ? 14.062 6.594 9.992 1 96.44 92 ILE A C 1
ATOM 735 O O . ILE A 1 92 ? 14.125 5.496 9.43 1 96.44 92 ILE A O 1
ATOM 739 N N . LEU A 1 93 ? 15.086 7.461 9.922 1 97.25 93 LEU A N 1
ATOM 740 C CA . LEU A 1 93 ? 16.188 7.305 8.984 1 97.25 93 LEU A CA 1
ATOM 741 C C . LEU A 1 93 ? 17.188 6.266 9.484 1 97.25 93 LEU A C 1
ATOM 743 O O . LEU A 1 93 ? 18.047 5.809 8.734 1 97.25 93 LEU A O 1
ATOM 747 N N . GLU A 1 94 ? 17.016 5.871 10.727 1 96 94 GLU A N 1
ATOM 748 C CA . GLU A 1 94 ? 17.875 4.824 11.273 1 96 94 GLU A CA 1
ATOM 749 C C . GLU A 1 94 ? 17.5 3.457 10.703 1 96 94 GLU A C 1
ATOM 751 O O . GLU A 1 94 ? 18.312 2.533 10.711 1 96 94 GLU A O 1
ATOM 756 N N . VAL A 1 95 ? 16.25 3.41 10.188 1 96.06 95 VAL A N 1
ATOM 757 C CA . VAL A 1 95 ? 15.797 2.094 9.758 1 96.06 95 VAL A CA 1
ATOM 758 C C . VAL A 1 95 ? 15.398 2.137 8.289 1 96.06 95 VAL A C 1
ATOM 760 O O . VAL A 1 95 ? 15.469 1.123 7.59 1 96.06 95 VAL A O 1
ATOM 763 N N . TYR A 1 96 ? 14.992 3.299 7.84 1 97.75 96 TYR A N 1
ATOM 764 C CA . TYR A 1 96 ? 14.641 3.508 6.441 1 97.75 96 TYR A CA 1
ATOM 765 C C . TYR A 1 96 ? 15.367 4.719 5.871 1 97.75 96 TYR A C 1
ATOM 767 O O . TYR A 1 96 ? 15.156 5.848 6.32 1 97.75 96 TYR A O 1
ATOM 775 N N . ASN A 1 97 ? 16.219 4.516 4.809 1 97.31 97 ASN A N 1
ATOM 776 C CA . ASN A 1 97 ? 16.938 5.617 4.18 1 97.31 97 ASN A CA 1
ATOM 777 C C . ASN A 1 97 ? 17.297 5.297 2.729 1 97.31 97 ASN A C 1
ATOM 779 O O . ASN A 1 97 ? 18.094 4.406 2.467 1 97.31 97 ASN A O 1
ATOM 783 N N . PRO A 1 98 ? 16.609 6.117 1.828 1 98.25 98 PRO A N 1
ATOM 784 C CA . PRO A 1 98 ? 15.75 7.293 2.008 1 98.25 98 PRO A CA 1
ATOM 785 C C . PRO A 1 98 ? 14.328 6.926 2.428 1 98.25 98 PRO A C 1
ATOM 787 O O . PRO A 1 98 ? 13.938 5.758 2.355 1 98.25 98 PRO A O 1
ATOM 790 N N . PHE A 1 99 ? 13.633 7.898 2.904 1 98.62 99 PHE A N 1
ATOM 791 C CA . PHE A 1 99 ? 12.227 7.793 3.266 1 98.62 99 PHE A CA 1
ATOM 792 C C . PHE A 1 99 ? 11.438 8.984 2.725 1 98.62 99 PHE A C 1
ATOM 794 O O . PHE A 1 99 ? 11.594 10.109 3.201 1 98.62 99 PHE A O 1
ATOM 801 N N . ILE A 1 100 ? 10.523 8.727 1.733 1 98.81 100 ILE A N 1
ATOM 802 C CA . ILE A 1 100 ? 9.766 9.758 1.039 1 98.81 100 ILE A CA 1
ATOM 803 C C . ILE A 1 100 ? 8.273 9.547 1.269 1 98.81 100 ILE A C 1
ATOM 805 O O . ILE A 1 100 ? 7.777 8.422 1.146 1 98.81 100 ILE A O 1
ATOM 809 N N . ILE A 1 101 ? 7.617 10.578 1.61 1 98.81 101 ILE A N 1
ATOM 810 C CA . ILE A 1 101 ? 6.188 10.547 1.896 1 98.81 101 ILE A CA 1
ATOM 811 C C . ILE A 1 101 ? 5.438 11.406 0.881 1 98.81 101 ILE A C 1
ATOM 813 O O . ILE A 1 101 ? 5.766 12.578 0.695 1 98.81 101 ILE A O 1
ATOM 817 N N . THR A 1 102 ? 4.48 10.875 0.227 1 98.88 102 THR A N 1
ATOM 818 C CA . THR A 1 102 ? 3.643 11.633 -0.699 1 98.88 102 THR A CA 1
ATOM 819 C C . THR A 1 102 ? 2.191 11.641 -0.229 1 98.88 102 THR A C 1
ATOM 821 O O . THR A 1 102 ? 1.626 10.586 0.08 1 98.88 102 THR A O 1
ATOM 824 N N . LEU A 1 103 ? 1.616 12.766 -0.114 1 98.75 103 LEU A N 1
ATOM 825 C CA . LEU A 1 103 ? 0.182 12.953 0.073 1 98.75 103 LEU A CA 1
ATOM 826 C C . LEU A 1 103 ? -0.493 13.328 -1.241 1 98.75 103 LEU A C 1
ATOM 828 O O . LEU A 1 103 ? -0.012 14.211 -1.96 1 98.75 103 LEU A O 1
ATOM 832 N N . LYS A 1 104 ? -1.55 12.75 -1.568 1 98.75 104 LYS A N 1
ATOM 833 C CA . LYS A 1 104 ? -2.402 13.094 -2.701 1 98.75 104 LYS A CA 1
ATOM 834 C C . LYS A 1 104 ? -3.879 12.953 -2.344 1 98.75 104 LYS A C 1
ATOM 836 O O . LYS A 1 104 ? -4.266 12.016 -1.642 1 98.75 104 LYS A O 1
ATOM 841 N N . THR A 1 105 ? -4.645 13.883 -2.703 1 98.19 105 THR A N 1
ATOM 842 C CA . THR A 1 105 ? -6.086 13.75 -2.529 1 98.19 105 THR A CA 1
ATOM 843 C C . THR A 1 105 ? -6.785 13.633 -3.881 1 98.19 105 THR A C 1
ATOM 845 O O . THR A 1 105 ? -6.352 14.242 -4.863 1 98.19 105 THR A O 1
ATOM 848 N N . GLU A 1 106 ? -7.742 12.828 -3.879 1 97.06 106 GLU A N 1
ATOM 849 C CA . GLU A 1 106 ? -8.508 12.625 -5.105 1 97.06 106 GLU A CA 1
ATOM 850 C C . GLU A 1 106 ? -10.008 12.734 -4.852 1 97.06 106 GLU A C 1
ATOM 852 O O . GLU A 1 106 ? -10.5 12.305 -3.803 1 97.06 106 GLU A O 1
ATOM 857 N N . ASP A 1 107 ? -10.586 13.344 -5.777 1 95 107 ASP A N 1
ATOM 858 C CA . ASP A 1 107 ? -12.039 13.461 -5.848 1 95 107 ASP A CA 1
ATOM 859 C C . ASP A 1 107 ? -12.57 12.945 -7.188 1 95 107 ASP A C 1
ATOM 861 O O . ASP A 1 107 ? -12.664 13.703 -8.148 1 95 107 ASP A O 1
ATOM 865 N N . VAL A 1 108 ? -12.797 11.664 -7.266 1 89.19 108 VAL A N 1
ATOM 866 C CA . VAL A 1 108 ? -13.203 11.023 -8.508 1 89.19 108 VAL A CA 1
ATOM 867 C C . VAL A 1 108 ? -14.625 10.492 -8.383 1 89.19 108 VAL A C 1
ATOM 869 O O . VAL A 1 108 ? -14.883 9.555 -7.621 1 89.19 108 VAL A O 1
ATOM 872 N N . GLY A 1 109 ? -15.594 11.055 -9.188 1 85.56 109 GLY A N 1
ATOM 873 C CA . GLY A 1 109 ? -16.984 10.672 -9.07 1 85.56 109 GLY A CA 1
ATOM 874 C C . GLY A 1 109 ? -17.594 10.992 -7.715 1 85.56 109 GLY A C 1
ATOM 875 O O . GLY A 1 109 ? -17.547 12.141 -7.266 1 85.56 109 GLY A O 1
ATOM 876 N N . ASP A 1 110 ? -18.062 9.93 -7.023 1 87.5 110 ASP A N 1
ATOM 877 C CA . ASP A 1 110 ? -18.688 10.086 -5.711 1 87.5 110 ASP A CA 1
ATOM 878 C C . ASP A 1 110 ? -17.75 9.641 -4.598 1 87.5 110 ASP A C 1
ATOM 880 O O . ASP A 1 110 ? -18.156 9.523 -3.441 1 87.5 110 ASP A O 1
ATOM 884 N N . LYS A 1 111 ? -16.469 9.469 -5.031 1 91.62 111 LYS A N 1
ATOM 885 C CA . LYS A 1 111 ? -15.508 8.969 -4.051 1 91.62 111 LYS A CA 1
ATOM 886 C C . LYS A 1 111 ? -14.398 9.984 -3.793 1 91.62 111 LYS A C 1
ATOM 888 O O . LYS A 1 111 ? -13.789 10.492 -4.73 1 91.62 111 LYS A O 1
ATOM 893 N N . LYS A 1 112 ? -14.359 10.391 -2.553 1 95.31 112 LYS A N 1
ATOM 894 C CA . LYS A 1 112 ? -13.25 11.211 -2.092 1 95.31 112 LYS A CA 1
ATOM 895 C C . LYS A 1 112 ? -12.242 10.383 -1.303 1 95.31 112 LYS A C 1
ATOM 897 O O . LYS A 1 112 ? -12.625 9.516 -0.515 1 95.31 112 LYS A O 1
ATOM 902 N N . SER A 1 113 ? -10.922 10.672 -1.567 1 96.81 113 SER A N 1
ATOM 903 C CA . SER A 1 113 ? -9.938 9.844 -0.889 1 96.81 113 SER A CA 1
ATOM 904 C C . SER A 1 113 ? -8.664 10.633 -0.591 1 96.81 113 SER A C 1
ATOM 906 O O . SER A 1 113 ? -8.398 11.656 -1.224 1 96.81 113 SER A O 1
ATOM 908 N N . VAL A 1 114 ? -8.047 10.203 0.389 1 97.44 114 VAL A N 1
ATOM 909 C CA . VAL A 1 114 ? -6.672 10.594 0.696 1 97.44 114 VAL A CA 1
ATOM 910 C C . VAL A 1 114 ? -5.727 9.43 0.41 1 97.44 114 VAL A C 1
ATOM 912 O O . VAL A 1 114 ? -5.969 8.305 0.847 1 97.44 114 VAL A O 1
ATOM 915 N N . ILE A 1 115 ? -4.688 9.656 -0.311 1 98.38 115 ILE A N 1
ATOM 916 C CA . ILE A 1 115 ? -3.729 8.633 -0.712 1 98.38 115 ILE A CA 1
ATOM 917 C C . ILE A 1 115 ? -2.352 8.969 -0.142 1 98.38 115 ILE A C 1
ATOM 919 O O . ILE A 1 115 ? -1.798 10.031 -0.422 1 98.38 115 ILE A O 1
ATOM 923 N N . TRP A 1 116 ? -1.867 8.078 0.671 1 98.62 116 TRP A N 1
ATOM 924 C CA . TRP A 1 116 ? -0.506 8.18 1.187 1 98.62 116 TRP A CA 1
ATOM 925 C C . TRP A 1 116 ? 0.411 7.172 0.501 1 98.62 116 TRP A C 1
ATOM 927 O O . TRP A 1 116 ? 0.057 5.996 0.355 1 98.62 116 TRP A O 1
ATOM 937 N N . THR A 1 117 ? 1.53 7.609 0.052 1 98.81 117 THR A N 1
ATOM 938 C CA . THR A 1 117 ? 2.559 6.754 -0.527 1 98.81 117 THR A CA 1
ATOM 939 C C . THR A 1 117 ? 3.879 6.91 0.221 1 98.81 117 THR A C 1
ATOM 941 O O . THR A 1 117 ? 4.316 8.031 0.486 1 98.81 117 THR A O 1
ATOM 944 N N . LEU A 1 118 ? 4.469 5.82 0.603 1 98.75 118 LEU A N 1
ATOM 945 C CA . LEU A 1 118 ? 5.805 5.801 1.189 1 98.75 118 LEU A CA 1
ATOM 946 C C . LEU A 1 118 ? 6.797 5.113 0.26 1 98.75 118 LEU A C 1
ATOM 948 O O . LEU A 1 118 ? 6.559 3.992 -0.19 1 98.75 118 LEU A O 1
ATOM 952 N N . GLU A 1 119 ? 7.801 5.801 -0.128 1 98.25 119 GLU A N 1
ATOM 953 C CA . GLU A 1 119 ? 8.969 5.219 -0.784 1 98.25 119 GLU A CA 1
ATOM 954 C C . GLU A 1 119 ? 10.148 5.125 0.175 1 98.25 119 GLU A C 1
ATOM 956 O O . GLU A 1 119 ? 10.461 6.086 0.88 1 98.25 119 GLU A O 1
ATOM 961 N N . PHE A 1 120 ? 10.789 3.904 0.175 1 98 120 PHE A N 1
ATOM 962 C CA . PHE A 1 120 ? 11.766 3.695 1.237 1 98 120 PHE A CA 1
ATOM 963 C C . PHE A 1 120 ? 12.805 2.656 0.825 1 98 120 PHE A C 1
ATOM 965 O O . PHE A 1 120 ? 12.594 1.903 -0.127 1 98 120 PHE A O 1
ATOM 972 N N . GLU A 1 121 ? 13.938 2.801 1.453 1 96.56 121 GLU A N 1
ATOM 973 C CA . GLU A 1 121 ? 14.938 1.742 1.474 1 96.56 121 GLU A CA 1
ATOM 974 C C . GLU A 1 121 ? 15.258 1.309 2.902 1 96.56 121 GLU A C 1
ATOM 976 O O . GLU A 1 121 ? 15.609 2.137 3.744 1 96.56 121 GLU A O 1
ATOM 981 N N . LYS A 1 122 ? 15.023 0.033 3.178 1 96.19 122 LYS A N 1
ATOM 982 C CA . LYS A 1 122 ? 15.344 -0.524 4.488 1 96.19 122 LYS A CA 1
ATOM 983 C C . LYS A 1 122 ? 16.859 -0.637 4.68 1 96.19 122 LYS A C 1
ATOM 985 O O . LYS A 1 122 ? 17.578 -0.995 3.746 1 96.19 122 LYS A O 1
ATOM 990 N N . VAL A 1 123 ? 17.312 -0.421 5.922 1 95.5 123 VAL A N 1
ATOM 991 C CA . VAL A 1 123 ? 18.75 -0.519 6.176 1 95.5 123 VAL A CA 1
ATOM 992 C C . VAL A 1 123 ? 19.188 -1.976 6.07 1 95.5 123 VAL A C 1
ATOM 994 O O . VAL A 1 123 ? 20.359 -2.254 5.805 1 95.5 123 VAL A O 1
ATOM 997 N N . ASN A 1 124 ? 18.266 -2.914 6.363 1 92.56 124 ASN A N 1
ATOM 998 C CA . ASN A 1 124 ? 18.5 -4.324 6.09 1 92.56 124 ASN A CA 1
ATOM 999 C C . ASN A 1 124 ? 17.203 -5.078 5.836 1 92.56 124 ASN A C 1
ATOM 1001 O O . ASN A 1 124 ? 16.125 -4.547 6.066 1 92.56 124 ASN A O 1
ATOM 1005 N N . ALA A 1 125 ? 17.312 -6.328 5.465 1 86.56 125 ALA A N 1
ATOM 1006 C CA . ALA A 1 125 ? 16.172 -7.09 4.953 1 86.56 125 ALA A CA 1
ATOM 1007 C C . ALA A 1 125 ? 15.25 -7.523 6.082 1 86.56 125 ALA A C 1
ATOM 1009 O O . ALA A 1 125 ? 14.109 -7.934 5.84 1 86.56 125 ALA A O 1
ATOM 1010 N N . SER A 1 126 ? 15.688 -7.434 7.316 1 91.06 126 SER A N 1
ATOM 1011 C CA . SER A 1 126 ? 14.883 -7.902 8.445 1 91.06 126 SER A CA 1
ATOM 1012 C C . SER A 1 126 ? 13.898 -6.832 8.898 1 91.06 126 SER A C 1
ATOM 1014 O O . SER A 1 126 ? 12.984 -7.117 9.672 1 91.06 126 SER A O 1
ATOM 1016 N N . ILE A 1 127 ? 14.109 -5.629 8.445 1 93.31 127 ILE A N 1
ATOM 1017 C CA . ILE A 1 127 ? 13.242 -4.512 8.805 1 93.31 127 ILE A CA 1
ATOM 1018 C C . ILE A 1 127 ? 11.914 -4.633 8.062 1 93.31 127 ILE A C 1
ATOM 1020 O O . ILE A 1 127 ? 11.891 -4.844 6.848 1 93.31 127 ILE A O 1
ATOM 1024 N N . PRO A 1 128 ? 10.836 -4.66 8.82 1 92.88 128 PRO A N 1
ATOM 1025 C CA . PRO A 1 128 ? 9.539 -4.719 8.141 1 92.88 128 PRO A CA 1
ATOM 1026 C C . PRO A 1 128 ? 9.266 -3.484 7.281 1 92.88 128 PRO A C 1
ATOM 1028 O O . PRO A 1 128 ? 9.953 -2.469 7.418 1 92.88 128 PRO A O 1
ATOM 1031 N N . ASP A 1 129 ? 8.305 -3.621 6.34 1 94.25 129 ASP A N 1
ATOM 1032 C CA . ASP A 1 129 ? 7.824 -2.439 5.629 1 94.25 129 ASP A CA 1
ATOM 1033 C C . ASP A 1 129 ? 7.281 -1.395 6.602 1 94.25 129 ASP A C 1
ATOM 1035 O O . ASP A 1 129 ? 6.883 -1.727 7.719 1 94.25 129 ASP A O 1
ATOM 1039 N N . PRO A 1 130 ? 7.25 -0.186 6.23 1 95.94 130 PRO A N 1
ATOM 1040 C CA . PRO A 1 130 ? 6.871 0.884 7.156 1 95.94 130 PRO A CA 1
ATOM 1041 C C . PRO A 1 130 ? 5.355 1.036 7.293 1 95.94 130 PRO A C 1
ATOM 1043 O O . PRO A 1 130 ? 4.836 2.154 7.238 1 95.94 130 PRO A O 1
ATOM 1046 N N . THR A 1 131 ? 4.672 -0.045 7.551 1 94.56 131 THR A N 1
ATOM 1047 C CA . THR A 1 131 ? 3.215 -0.027 7.59 1 94.56 131 THR A CA 1
ATOM 1048 C C . THR A 1 131 ? 2.717 0.695 8.836 1 94.56 131 THR A C 1
ATOM 1050 O O . THR A 1 131 ? 1.629 1.276 8.828 1 94.56 131 THR A O 1
ATOM 1053 N N . GLN A 1 132 ? 3.51 0.722 9.828 1 93 132 GLN A N 1
ATOM 1054 C CA . GLN A 1 132 ? 3.104 1.438 11.039 1 93 132 GLN A CA 1
ATOM 1055 C C . GLN A 1 132 ? 3.047 2.943 10.789 1 93 132 GLN A C 1
ATOM 1057 O O . GLN A 1 132 ? 2.172 3.633 11.32 1 93 132 GLN A O 1
ATOM 1062 N N . TYR A 1 133 ? 3.992 3.4 10.023 1 96 133 TYR A N 1
ATOM 1063 C CA . TYR A 1 133 ? 3.969 4.816 9.672 1 96 133 TYR A CA 1
ATOM 1064 C C . TYR A 1 133 ? 2.799 5.129 8.75 1 96 133 TYR A C 1
ATOM 1066 O O . TYR A 1 133 ? 2.17 6.184 8.867 1 96 133 TYR A O 1
ATOM 1074 N N . LEU A 1 134 ? 2.574 4.199 7.906 1 96.38 134 LEU A N 1
ATOM 1075 C CA . LEU A 1 134 ? 1.422 4.352 7.023 1 96.38 134 LEU A CA 1
ATOM 1076 C C . LEU A 1 134 ? 0.126 4.402 7.828 1 96.38 134 LEU A C 1
ATOM 1078 O O . LEU A 1 134 ? -0.737 5.242 7.57 1 96.38 134 LEU A O 1
ATOM 1082 N N . ASP A 1 135 ? 0.018 3.559 8.797 1 93 135 ASP A N 1
ATOM 1083 C CA . ASP A 1 135 ? -1.146 3.527 9.68 1 93 135 ASP A CA 1
ATOM 1084 C C . ASP A 1 135 ? -1.307 4.848 10.422 1 93 135 ASP A C 1
ATOM 1086 O O . ASP A 1 135 ? -2.424 5.336 10.602 1 93 135 ASP A O 1
ATOM 1090 N N . LEU A 1 136 ? -0.231 5.328 10.891 1 95 136 LEU A N 1
ATOM 1091 C CA . LEU A 1 136 ? -0.247 6.605 11.594 1 95 136 LEU A CA 1
ATOM 1092 C C . LEU A 1 136 ? -0.815 7.707 10.711 1 95 136 LEU A C 1
ATOM 1094 O O . LEU A 1 136 ? -1.744 8.414 11.109 1 95 136 LEU A O 1
ATOM 1098 N N . LEU A 1 137 ? -0.296 7.816 9.484 1 96.12 137 LEU A N 1
ATOM 1099 C CA . LEU A 1 137 ? -0.722 8.852 8.547 1 96.12 137 LEU A CA 1
ATOM 1100 C C . LEU A 1 137 ? -2.199 8.695 8.203 1 96.12 137 LEU A C 1
ATOM 1102 O O . LEU A 1 137 ? -2.941 9.68 8.18 1 96.12 137 LEU A O 1
ATOM 1106 N N . CYS A 1 138 ? -2.613 7.52 8.008 1 94.69 138 CYS A N 1
ATOM 1107 C CA . CYS A 1 138 ? -4 7.242 7.648 1 94.69 138 CYS A CA 1
ATOM 1108 C C . CYS A 1 138 ? -4.938 7.543 8.812 1 94.69 138 CYS A C 1
ATOM 1110 O O . CYS A 1 138 ? -6.055 8.016 8.609 1 94.69 138 CYS A O 1
ATOM 1112 N N . GLY A 1 139 ? -4.438 7.211 9.969 1 92.94 139 GLY A N 1
ATOM 1113 C CA . GLY A 1 139 ? -5.215 7.539 11.148 1 92.94 139 GLY A CA 1
ATOM 1114 C C . GLY A 1 139 ? -5.469 9.023 11.305 1 92.94 139 GLY A C 1
ATOM 1115 O O . GLY A 1 139 ? -6.59 9.445 11.594 1 92.94 139 GLY A O 1
ATOM 1116 N N . ILE A 1 140 ? -4.453 9.773 11.109 1 94.56 140 ILE A N 1
ATOM 1117 C CA . ILE A 1 140 ? -4.586 11.219 11.211 1 94.56 140 ILE A CA 1
ATOM 1118 C C . ILE A 1 140 ? -5.578 11.719 10.156 1 94.56 140 ILE A C 1
ATOM 1120 O O . ILE A 1 140 ? -6.445 12.547 10.461 1 94.56 140 ILE A O 1
ATOM 1124 N N . ALA A 1 141 ? -5.465 11.219 8.961 1 93.75 141 ALA A N 1
ATOM 1125 C CA . ALA A 1 141 ? -6.383 11.602 7.891 1 93.75 141 ALA A CA 1
ATOM 1126 C C . ALA A 1 141 ? -7.828 11.297 8.266 1 93.75 141 ALA A C 1
ATOM 1128 O O . ALA A 1 141 ? -8.727 12.102 8.016 1 93.75 141 ALA A O 1
ATOM 1129 N N . GLY A 1 142 ? -8.039 10.133 8.805 1 92.12 142 GLY A N 1
ATOM 1130 C CA . GLY A 1 142 ? -9.367 9.766 9.25 1 92.12 142 GLY A CA 1
ATOM 1131 C C . GLY A 1 142 ? -9.93 10.711 10.305 1 92.12 142 GLY A C 1
ATOM 1132 O O . GLY A 1 142 ? -11.109 11.062 10.258 1 92.12 142 GLY A O 1
ATOM 1133 N N . ASN A 1 143 ? -9.055 11.055 11.242 1 93.69 143 ASN A N 1
ATOM 1134 C CA . ASN A 1 143 ? -9.484 11.984 12.289 1 93.69 143 ASN A CA 1
ATOM 1135 C C . ASN A 1 143 ? -9.742 13.375 11.734 1 93.69 143 ASN A C 1
ATOM 1137 O O . ASN A 1 143 ? -10.633 14.086 12.203 1 93.69 143 ASN A O 1
ATOM 1141 N N . MET A 1 144 ? -9.008 13.766 10.789 1 94.31 144 MET A N 1
ATOM 1142 C CA . MET A 1 144 ? -9.266 15.023 10.109 1 94.31 144 MET A CA 1
ATOM 1143 C C . MET A 1 144 ? -10.625 15 9.414 1 94.31 144 MET A C 1
ATOM 1145 O O . MET A 1 144 ? -11.383 15.969 9.484 1 94.31 144 MET A O 1
ATOM 1149 N N . ASP A 1 145 ? -10.875 13.922 8.719 1 94.69 145 ASP A N 1
ATOM 1150 C CA . ASP A 1 145 ? -12.164 13.734 8.07 1 94.69 145 ASP A CA 1
ATOM 1151 C C . ASP A 1 145 ? -13.312 13.938 9.055 1 94.69 145 ASP A C 1
ATOM 1153 O O . ASP A 1 145 ? -14.227 14.727 8.805 1 94.69 145 ASP A O 1
ATOM 1157 N N . ALA A 1 146 ? -13.188 13.266 10.227 1 93.38 146 ALA A N 1
ATOM 1158 C CA . ALA A 1 146 ? -14.211 13.367 11.266 1 93.38 146 ALA A CA 1
ATOM 1159 C C . ALA A 1 146 ? -14.328 14.805 11.773 1 93.38 146 ALA A C 1
ATOM 1161 O O . ALA A 1 146 ? -15.438 15.305 12 1 93.38 146 ALA A O 1
ATOM 1162 N N . HIS A 1 147 ? -13.227 15.414 11.945 1 94.5 147 HIS A N 1
ATOM 1163 C CA . HIS A 1 147 ? -13.172 16.781 12.445 1 94.5 147 HIS A CA 1
ATOM 1164 C C . HIS A 1 147 ? -13.875 17.75 11.5 1 94.5 147 HIS A C 1
ATOM 1166 O O . HIS A 1 147 ? -14.703 18.547 11.93 1 94.5 147 HIS A O 1
ATOM 1172 N N . PHE A 1 148 ? -13.586 17.594 10.219 1 94.19 148 PHE A N 1
ATOM 1173 C CA . PHE A 1 148 ? -14.117 18.531 9.234 1 94.19 148 PHE A CA 1
ATOM 1174 C C . PHE A 1 148 ? -15.602 18.281 8.992 1 94.19 148 PHE A C 1
ATOM 1176 O O . PHE A 1 148 ? -16.344 19.203 8.672 1 94.19 148 PHE A O 1
ATOM 1183 N N . LEU A 1 149 ? -15.992 17.047 9.148 1 93.19 149 LEU A N 1
ATOM 1184 C CA . LEU A 1 149 ? -17.406 16.719 9.016 1 93.19 149 LEU A CA 1
ATOM 1185 C C . LEU A 1 149 ? -18.219 17.344 10.148 1 93.19 149 LEU A C 1
ATOM 1187 O O . LEU A 1 149 ? -19.391 17.688 9.969 1 93.19 149 LEU A O 1
ATOM 1191 N N . LYS A 1 150 ? -17.625 17.422 11.281 1 91.62 150 LYS A N 1
ATOM 1192 C CA . LYS A 1 150 ? -18.297 18 12.43 1 91.62 150 LYS A CA 1
ATOM 1193 C C . LYS A 1 150 ? -18.406 19.516 12.281 1 91.62 150 LYS A C 1
ATOM 1195 O O . LYS A 1 150 ? -19.312 20.141 12.836 1 91.62 150 LYS A O 1
ATOM 1200 N N . GLN A 1 151 ? -17.469 20.109 11.586 1 86 151 GLN A N 1
ATOM 1201 C CA . GLN A 1 151 ? -17.469 21.562 11.414 1 86 151 GLN A CA 1
ATOM 1202 C C . GLN A 1 151 ? -18.344 21.984 10.25 1 86 151 GLN A C 1
ATOM 1204 O O . GLN A 1 151 ? -18.688 23.156 10.102 1 86 151 GLN A O 1
ATOM 1209 N N . SER A 1 152 ? -18.734 20.969 9.297 1 70.44 152 SER A N 1
ATOM 1210 C CA . SER A 1 152 ? -19.578 21.312 8.156 1 70.44 152 SER A CA 1
ATOM 1211 C C . SER A 1 152 ? -21.062 21.234 8.539 1 70.44 152 SER A C 1
ATOM 1213 O O . SER A 1 152 ? -21.438 20.453 9.414 1 70.44 152 SER A O 1
ATOM 1215 N N . MET B 1 1 ? -14.195 5.27 11.828 1 58.72 1 MET B N 1
ATOM 1216 C CA . MET B 1 1 ? -13.031 4.594 11.258 1 58.72 1 MET B CA 1
ATOM 1217 C C . MET B 1 1 ? -13.391 3.91 9.945 1 58.72 1 MET B C 1
ATOM 1219 O O . MET B 1 1 ? -14.508 3.412 9.781 1 58.72 1 MET B O 1
ATOM 1223 N N . VAL B 1 2 ? -12.734 4.207 8.805 1 72.31 2 VAL B N 1
ATOM 1224 C CA . VAL B 1 2 ? -13.086 3.779 7.449 1 72.31 2 VAL B CA 1
ATOM 1225 C C . VAL B 1 2 ? -12.797 2.289 7.289 1 72.31 2 VAL B C 1
ATOM 1227 O O . VAL B 1 2 ? -11.758 1.8 7.75 1 72.31 2 VAL B O 1
ATOM 1230 N N . THR B 1 3 ? -13.836 1.665 6.961 1 87.62 3 THR B N 1
ATOM 1231 C CA . THR B 1 3 ? -13.734 0.215 6.836 1 87.62 3 THR B CA 1
ATOM 1232 C C . THR B 1 3 ? -13.289 -0.179 5.434 1 87.62 3 THR B C 1
ATOM 1234 O O . THR B 1 3 ? -12.883 -1.321 5.203 1 87.62 3 THR B O 1
ATOM 1237 N N . THR B 1 4 ? -13.375 0.714 4.559 1 92.25 4 THR B N 1
ATOM 1238 C CA . THR B 1 4 ? -12.953 0.419 3.193 1 92.25 4 THR B CA 1
ATOM 1239 C C . THR B 1 4 ? -11.555 0.962 2.932 1 92.25 4 THR B C 1
ATOM 1241 O O . THR B 1 4 ? -11.133 1.939 3.555 1 92.25 4 THR B O 1
ATOM 1244 N N . GLY B 1 5 ? -10.828 0.262 2.055 1 94.31 5 GLY B N 1
ATOM 1245 C CA . GLY B 1 5 ? -9.5 0.765 1.753 1 94.31 5 GLY B CA 1
ATOM 1246 C C . GLY B 1 5 ? -8.859 0.089 0.553 1 94.31 5 GLY B C 1
ATOM 1247 O O . GLY B 1 5 ? -9.398 -0.887 0.026 1 94.31 5 GLY B O 1
ATOM 1248 N N . LYS B 1 6 ? -7.887 0.69 0.058 1 97.5 6 LYS B N 1
ATOM 1249 C CA . LYS B 1 6 ? -7.012 0.185 -0.996 1 97.5 6 LYS B CA 1
ATOM 1250 C C . LYS B 1 6 ? -5.543 0.32 -0.604 1 97.5 6 LYS B C 1
ATOM 1252 O O . LYS B 1 6 ? -5.098 1.398 -0.206 1 97.5 6 LYS B O 1
ATOM 1257 N N . ILE B 1 7 ? -4.836 -0.775 -0.592 1 98.38 7 ILE B N 1
ATOM 1258 C CA . ILE B 1 7 ? -3.416 -0.745 -0.257 1 98.38 7 ILE B CA 1
ATOM 1259 C C . ILE B 1 7 ? -2.605 -1.375 -1.388 1 98.38 7 ILE B C 1
ATOM 1261 O O . ILE B 1 7 ? -3.006 -2.396 -1.952 1 98.38 7 ILE B O 1
ATOM 1265 N N . THR B 1 8 ? -1.481 -0.727 -1.771 1 98.69 8 THR B N 1
ATOM 1266 C CA . THR B 1 8 ? -0.638 -1.16 -2.879 1 98.69 8 THR B CA 1
ATOM 1267 C C . THR B 1 8 ? 0.823 -1.245 -2.447 1 98.69 8 THR B C 1
ATOM 1269 O O . THR B 1 8 ? 1.318 -0.366 -1.739 1 98.69 8 THR B O 1
ATOM 1272 N N . ARG B 1 9 ? 1.452 -2.324 -2.822 1 98.12 9 ARG B N 1
ATOM 1273 C CA . ARG B 1 9 ? 2.881 -2.484 -2.574 1 98.12 9 ARG B CA 1
ATOM 1274 C C . ARG B 1 9 ? 3.631 -2.791 -3.865 1 98.12 9 ARG B C 1
ATOM 1276 O O . ARG B 1 9 ? 3.246 -3.689 -4.617 1 98.12 9 ARG B O 1
ATOM 1283 N N . GLU B 1 10 ? 4.602 -1.99 -4.191 1 97.44 10 GLU B N 1
ATOM 1284 C CA . GLU B 1 10 ? 5.5 -2.227 -5.316 1 97.44 10 GLU B CA 1
ATOM 1285 C C . GLU B 1 10 ? 6.832 -2.812 -4.848 1 97.44 10 GLU B C 1
ATOM 1287 O O . GLU B 1 10 ? 7.492 -2.242 -3.979 1 97.44 10 GLU B O 1
ATOM 1292 N N . VAL B 1 11 ? 7.156 -3.916 -5.418 1 94.44 11 VAL B N 1
ATOM 1293 C CA . VAL B 1 11 ? 8.414 -4.594 -5.121 1 94.44 11 VAL B CA 1
ATOM 1294 C C . VAL B 1 11 ? 9.32 -4.555 -6.348 1 94.44 11 VAL B C 1
ATOM 1296 O O . VAL B 1 11 ? 8.938 -5.004 -7.43 1 94.44 11 VAL B O 1
ATOM 1299 N N . GLU B 1 12 ? 10.523 -4.039 -6.141 1 93.69 12 GLU B N 1
ATOM 1300 C CA . GLU B 1 12 ? 11.492 -4.082 -7.23 1 93.69 12 GLU B CA 1
ATOM 1301 C C . GLU B 1 12 ? 12.094 -5.477 -7.383 1 93.69 12 GLU B C 1
ATOM 1303 O O . GLU B 1 12 ? 12.398 -6.141 -6.391 1 93.69 12 GLU B O 1
ATOM 1308 N N . ILE B 1 13 ? 12.195 -5.914 -8.641 1 94.31 13 ILE B N 1
ATOM 1309 C CA . ILE B 1 13 ? 12.75 -7.234 -8.906 1 94.31 13 ILE B CA 1
ATOM 1310 C C . ILE B 1 13 ? 13.852 -7.133 -9.953 1 94.31 13 ILE B C 1
ATOM 1312 O O . ILE B 1 13 ? 14.008 -6.094 -10.602 1 94.31 13 ILE B O 1
ATOM 1316 N N . LYS B 1 14 ? 14.57 -8.219 -10.148 1 93.38 14 LYS B N 1
ATOM 1317 C CA . LYS B 1 14 ? 15.703 -8.234 -11.07 1 93.38 14 LYS B CA 1
ATOM 1318 C C . LYS B 1 14 ? 15.422 -9.117 -12.281 1 93.38 14 LYS B C 1
ATOM 1320 O O . LYS B 1 14 ? 15.953 -8.883 -13.367 1 93.38 14 LYS B O 1
ATOM 1325 N N . CYS B 1 15 ? 14.672 -10.109 -12.086 1 94.25 15 CYS B N 1
ATOM 1326 C CA . CYS B 1 15 ? 14.352 -10.992 -13.203 1 94.25 15 CYS B CA 1
ATOM 1327 C C . CYS B 1 15 ? 13.422 -10.312 -14.195 1 94.25 15 CYS B C 1
ATOM 1329 O O . CYS B 1 15 ? 12.969 -9.188 -13.961 1 94.25 15 CYS B O 1
ATOM 1331 N N . ASP B 1 16 ? 13.164 -10.945 -15.336 1 94.75 16 ASP B N 1
ATOM 1332 C CA . ASP B 1 16 ? 12.18 -10.461 -16.297 1 94.75 16 ASP B CA 1
ATOM 1333 C C . ASP B 1 16 ? 10.773 -10.477 -15.711 1 94.75 16 ASP B C 1
ATOM 1335 O O . ASP B 1 16 ? 10.234 -11.547 -15.406 1 94.75 16 ASP B O 1
ATOM 1339 N N . CYS B 1 17 ? 10.188 -9.289 -15.523 1 93.75 17 CYS B N 1
ATOM 1340 C CA . CYS B 1 17 ? 8.914 -9.188 -14.82 1 93.75 17 CYS B CA 1
ATOM 1341 C C . CYS B 1 17 ? 7.809 -9.898 -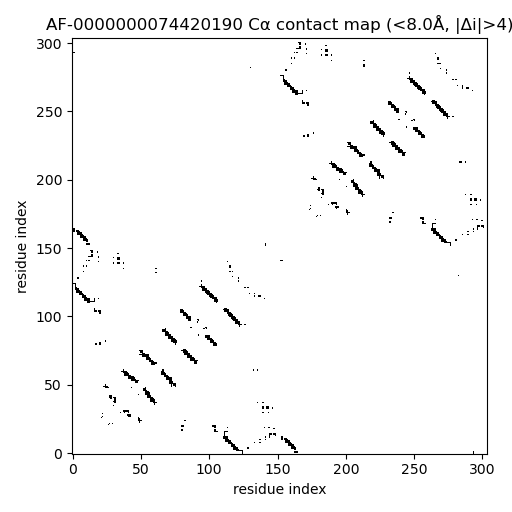15.594 1 93.75 17 CYS B C 1
ATOM 1343 O O . CYS B 1 17 ? 6.789 -10.289 -15.023 1 93.75 17 CYS B O 1
ATOM 1345 N N . HIS B 1 18 ? 8.039 -10.094 -16.891 1 94.31 18 HIS B N 1
ATOM 1346 C CA . HIS B 1 18 ? 7.074 -10.828 -17.703 1 94.31 18 HIS B CA 1
ATOM 1347 C C . HIS B 1 18 ? 6.941 -12.273 -17.219 1 94.31 18 HIS B C 1
ATOM 1349 O O . HIS B 1 18 ? 5.875 -12.875 -17.344 1 94.31 18 HIS B O 1
ATOM 1355 N N . LEU B 1 19 ? 7.961 -12.789 -16.656 1 95.44 19 LEU B N 1
ATOM 1356 C CA . LEU B 1 19 ? 7.934 -14.156 -16.156 1 95.44 19 LEU B CA 1
ATOM 1357 C C . LEU B 1 19 ? 6.957 -14.297 -15 1 95.44 19 LEU B C 1
ATOM 1359 O O . LEU B 1 19 ? 6.242 -15.297 -14.898 1 95.44 19 LEU B O 1
ATOM 1363 N N . ILE B 1 20 ? 6.938 -13.328 -14.156 1 96.75 20 ILE B N 1
ATOM 1364 C CA . ILE B 1 20 ? 6.039 -13.359 -13.008 1 96.75 20 ILE B CA 1
ATOM 1365 C C . ILE B 1 20 ? 4.594 -13.227 -13.477 1 96.75 20 ILE B C 1
ATOM 1367 O O . ILE B 1 20 ? 3.719 -13.969 -13.023 1 96.75 20 ILE B O 1
ATOM 1371 N N . TYR B 1 21 ? 4.379 -12.305 -14.414 1 97.69 21 TYR B N 1
ATOM 1372 C CA . TYR B 1 21 ? 3.049 -12.133 -14.984 1 97.69 21 TYR B CA 1
ATOM 1373 C C . TYR B 1 21 ? 2.557 -13.43 -15.625 1 97.69 21 TYR B C 1
ATOM 1375 O O . TYR B 1 21 ? 1.438 -13.875 -15.359 1 97.69 21 TYR B O 1
ATOM 1383 N N . GLU B 1 22 ? 3.412 -14.055 -16.391 1 96.12 22 GLU B N 1
ATOM 1384 C CA . GLU B 1 22 ? 3.045 -15.281 -17.094 1 96.12 22 GLU B CA 1
ATOM 1385 C C . GLU B 1 22 ? 2.773 -16.406 -16.109 1 96.12 22 GLU B C 1
ATOM 1387 O O . GLU B 1 22 ? 1.873 -17.234 -16.328 1 96.12 22 GLU B O 1
ATOM 1392 N N . LEU B 1 23 ? 3.549 -16.422 -15.148 1 96.06 23 LEU B N 1
ATOM 1393 C CA . LEU B 1 23 ? 3.361 -17.469 -14.148 1 96.06 23 LEU B CA 1
ATOM 1394 C C . LEU B 1 23 ? 1.973 -17.375 -13.523 1 96.06 23 LEU B C 1
ATOM 1396 O O . LEU B 1 23 ? 1.233 -18.359 -13.5 1 96.06 23 LEU B O 1
ATOM 1400 N N . TYR B 1 24 ? 1.548 -16.219 -13.047 1 96.62 24 TYR B N 1
ATOM 1401 C CA . TYR B 1 24 ? 0.265 -16.062 -12.367 1 96.62 24 TYR B CA 1
ATOM 1402 C C . TYR B 1 24 ? -0.89 -16.203 -13.352 1 96.62 24 TYR B C 1
ATOM 1404 O O . TYR B 1 24 ? -1.996 -16.594 -12.977 1 96.62 24 TYR B O 1
ATOM 1412 N N . LYS B 1 25 ? -0.612 -15.883 -14.57 1 96 25 LYS B N 1
ATOM 1413 C CA . LYS B 1 25 ? -1.655 -16 -15.586 1 96 25 LYS B CA 1
ATOM 1414 C C . LYS B 1 25 ? -1.877 -17.469 -15.977 1 96 25 LYS B C 1
ATOM 1416 O O . LYS B 1 25 ? -3.018 -17.922 -16.047 1 96 25 LYS B O 1
ATOM 1421 N N . HIS B 1 26 ? -0.789 -18.25 -16.094 1 94.75 26 HIS B N 1
ATOM 1422 C CA . HIS B 1 26 ? -0.93 -19.547 -16.75 1 94.75 26 HIS B CA 1
ATOM 1423 C C . HIS B 1 26 ? -0.646 -20.688 -15.789 1 94.75 26 HIS B C 1
ATOM 1425 O O . HIS B 1 26 ? -1.225 -21.766 -15.914 1 94.75 26 HIS B O 1
ATOM 1431 N N . THR B 1 27 ? 0.277 -20.469 -14.898 1 93.38 27 THR B N 1
ATOM 1432 C CA . THR B 1 27 ? 0.691 -21.578 -14.055 1 93.38 27 THR B CA 1
ATOM 1433 C C . THR B 1 27 ? 0.808 -21.141 -12.602 1 93.38 27 THR B C 1
ATOM 1435 O O . THR B 1 27 ? 1.833 -21.359 -11.953 1 93.38 27 THR B O 1
ATOM 1438 N N . PRO B 1 28 ? -0.248 -20.609 -12.055 1 93.25 28 PRO B N 1
ATOM 1439 C CA . PRO B 1 28 ? -0.167 -20.141 -10.672 1 93.25 28 PRO B CA 1
ATOM 1440 C C . PRO B 1 28 ? 0.205 -21.25 -9.688 1 93.25 28 PRO B C 1
ATOM 1442 O O . PRO B 1 28 ? 0.76 -20.969 -8.625 1 93.25 28 PRO B O 1
ATOM 1445 N N . HIS B 1 29 ? 0.063 -22.516 -10.055 1 92.5 29 HIS B N 1
ATOM 1446 C CA . HIS B 1 29 ? 0.437 -23.641 -9.211 1 92.5 29 HIS B CA 1
ATOM 1447 C C . HIS B 1 29 ? 1.948 -23.703 -9.023 1 92.5 29 HIS B C 1
ATOM 1449 O O . HIS B 1 29 ? 2.432 -24.312 -8.062 1 92.5 29 HIS B O 1
ATOM 1455 N N . ASP B 1 30 ? 2.721 -23.047 -9.922 1 92.69 30 ASP B N 1
ATOM 1456 C CA . ASP B 1 30 ? 4.172 -23 -9.781 1 92.69 30 ASP B CA 1
ATOM 1457 C C . ASP B 1 30 ? 4.582 -22.203 -8.547 1 92.69 30 ASP B C 1
ATOM 1459 O O . ASP B 1 30 ? 5.71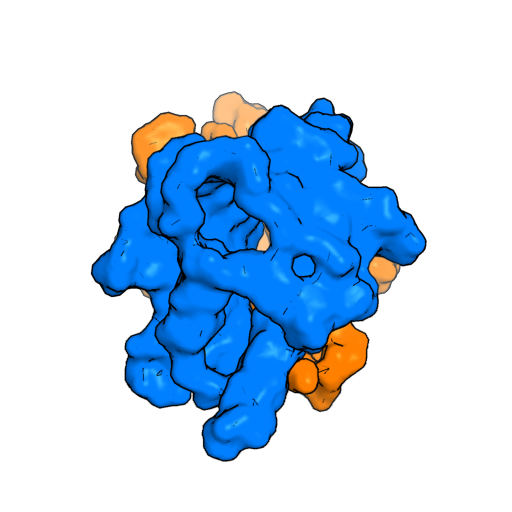9 -22.312 -8.078 1 92.69 30 ASP B O 1
ATOM 1463 N N . SER B 1 31 ? 3.676 -21.438 -8.031 1 94.44 31 SER B N 1
ATOM 1464 C CA . SER B 1 31 ? 3.957 -20.734 -6.777 1 94.44 31 SER B CA 1
ATOM 1465 C C . SER B 1 31 ? 4.281 -21.719 -5.656 1 94.44 31 SER B C 1
ATOM 1467 O O . SER B 1 31 ? 5.074 -21.422 -4.766 1 94.44 31 SER B O 1
ATOM 1469 N N . ALA B 1 32 ? 3.596 -22.875 -5.691 1 94.69 32 ALA B N 1
ATOM 1470 C CA . ALA B 1 32 ? 3.828 -23.891 -4.672 1 94.69 32 ALA B CA 1
ATOM 1471 C C . ALA B 1 32 ? 5.223 -24.5 -4.809 1 94.69 32 ALA B C 1
ATOM 1473 O O . ALA B 1 32 ? 5.812 -24.953 -3.82 1 94.69 32 ALA B O 1
ATOM 1474 N N . VAL B 1 33 ? 5.773 -24.5 -5.988 1 93.25 33 VAL B N 1
ATOM 1475 C CA . VAL B 1 33 ? 7.113 -25.016 -6.25 1 93.25 33 VAL B CA 1
ATOM 1476 C C . VAL B 1 33 ? 8.164 -24 -5.816 1 93.25 33 VAL B C 1
ATOM 1478 O O . VAL B 1 33 ? 9.141 -24.344 -5.152 1 93.25 33 VAL B O 1
ATOM 1481 N N . VAL B 1 34 ? 7.941 -22.781 -6.152 1 93.31 34 VAL B N 1
ATOM 1482 C CA . VAL B 1 34 ? 8.891 -21.703 -5.906 1 93.31 34 VAL B CA 1
ATOM 1483 C C . VAL B 1 34 ? 8.953 -21.406 -4.41 1 93.31 34 VAL B C 1
ATOM 1485 O O . VAL B 1 34 ? 10.016 -21.078 -3.877 1 93.31 34 VAL B O 1
ATOM 1488 N N . ASP B 1 35 ? 7.82 -21.484 -3.758 1 95.19 35 ASP B N 1
ATOM 1489 C CA . ASP B 1 35 ? 7.75 -21.109 -2.348 1 95.19 35 ASP B CA 1
ATOM 1490 C C . ASP B 1 35 ? 6.836 -22.062 -1.576 1 95.19 35 ASP B C 1
ATOM 1492 O O . ASP B 1 35 ? 5.777 -21.656 -1.09 1 95.19 35 ASP B O 1
ATOM 1496 N N . PRO B 1 36 ? 7.238 -23.25 -1.299 1 95.44 36 PRO B N 1
ATOM 1497 C CA . PRO B 1 36 ? 6.41 -24.25 -0.635 1 95.44 36 PRO B CA 1
ATOM 1498 C C . PRO B 1 36 ? 6.113 -23.906 0.822 1 95.44 36 PRO B C 1
ATOM 1500 O O . PRO B 1 36 ? 5.195 -24.469 1.42 1 95.44 36 PRO B O 1
ATOM 1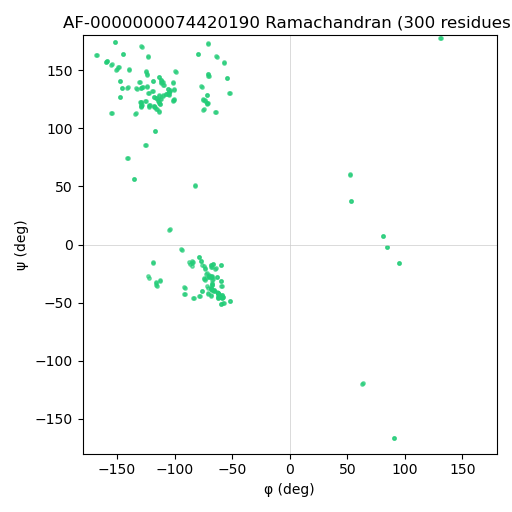503 N N . GLU B 1 37 ? 6.855 -23.031 1.4 1 94.81 37 GLU B N 1
ATOM 1504 C CA . GLU B 1 37 ? 6.617 -22.609 2.779 1 94.81 37 GLU B CA 1
ATOM 1505 C C . GLU B 1 37 ? 5.41 -21.688 2.877 1 94.81 37 GLU B C 1
ATOM 1507 O O . GLU B 1 37 ? 4.852 -21.5 3.959 1 94.81 37 GLU B O 1
ATOM 1512 N N . LYS B 1 38 ? 5.012 -21.125 1.774 1 95.75 38 LYS B N 1
ATOM 1513 C CA . LYS B 1 38 ? 3.924 -20.141 1.793 1 95.75 38 LYS B CA 1
ATOM 1514 C C . LYS B 1 38 ? 2.717 -20.656 1.011 1 95.75 38 LYS B C 1
ATOM 1516 O O . LYS B 1 38 ? 1.58 -20.266 1.29 1 95.75 38 LYS B O 1
ATOM 1521 N N . VAL B 1 39 ? 2.988 -21.406 -0.011 1 97.62 39 VAL B N 1
ATOM 1522 C CA . VAL B 1 39 ? 1.915 -21.938 -0.844 1 97.62 39 VAL B CA 1
ATOM 1523 C C . VAL B 1 39 ? 1.991 -23.469 -0.875 1 97.62 39 VAL B C 1
ATOM 1525 O O . VAL B 1 39 ? 2.984 -24.031 -1.335 1 97.62 39 VAL B O 1
ATOM 1528 N N . GLU B 1 40 ? 0.918 -24.047 -0.39 1 97.31 40 GLU B N 1
ATOM 1529 C CA . GLU B 1 40 ? 0.874 -25.516 -0.394 1 97.31 40 GLU B CA 1
ATOM 1530 C C . GLU B 1 40 ? 0.408 -26.047 -1.745 1 97.31 40 GLU B C 1
ATOM 1532 O O . GLU B 1 40 ? 0.975 -27 -2.266 1 97.31 40 GLU B O 1
ATOM 1537 N N . ALA B 1 41 ? -0.628 -25.453 -2.234 1 96.81 41 ALA B N 1
ATOM 1538 C CA . ALA B 1 41 ? -1.181 -25.938 -3.496 1 96.81 41 ALA B CA 1
ATOM 1539 C C . ALA B 1 41 ? -2.027 -24.859 -4.172 1 96.81 41 ALA B C 1
ATOM 1541 O O . ALA B 1 41 ? -2.494 -23.938 -3.514 1 96.81 41 ALA B O 1
ATOM 1542 N N . CYS B 1 42 ? -2.188 -25 -5.453 1 96.94 42 CYS B N 1
ATOM 1543 C CA . CYS B 1 42 ? -3.061 -24.172 -6.281 1 96.94 42 CYS B CA 1
ATOM 1544 C C . CYS B 1 42 ? -3.646 -24.969 -7.434 1 96.94 42 CYS B C 1
ATOM 1546 O O . CYS B 1 42 ? -2.914 -25.641 -8.172 1 96.94 42 CYS B O 1
ATOM 1548 N N . HIS B 1 43 ? -4.969 -24.953 -7.594 1 95.31 43 HIS B N 1
ATOM 1549 C CA . HIS B 1 43 ? -5.566 -25.719 -8.688 1 95.31 43 HIS B CA 1
ATOM 1550 C C . HIS B 1 43 ? -6.695 -24.938 -9.352 1 95.31 43 HIS B C 1
ATOM 1552 O O . HIS B 1 43 ? -7.379 -24.141 -8.695 1 95.31 43 HIS B O 1
ATOM 1558 N N . LEU B 1 44 ? -6.902 -25.172 -10.617 1 96.75 44 LEU B N 1
ATOM 1559 C CA . LEU B 1 44 ? -8.031 -24.625 -11.367 1 96.75 44 LEU B CA 1
ATOM 1560 C C . LEU B 1 44 ? -9.32 -25.359 -11.008 1 96.75 44 LEU B C 1
ATOM 1562 O O . LEU B 1 44 ? -9.375 -26.594 -11.062 1 96.75 44 LEU B O 1
ATOM 1566 N N . VAL B 1 45 ? -10.289 -24.641 -10.586 1 97.62 45 VAL B N 1
ATOM 1567 C CA . VAL B 1 45 ? -11.578 -25.219 -10.203 1 97.62 45 VAL B CA 1
ATOM 1568 C C . VAL B 1 45 ? -12.516 -25.234 -11.406 1 97.62 45 VAL B C 1
ATOM 1570 O O . VAL B 1 45 ? -13.219 -26.219 -11.641 1 97.62 45 VAL B O 1
ATOM 1573 N N . SER B 1 46 ? -12.547 -24.188 -12.164 1 97.62 46 SER B N 1
ATOM 1574 C CA . SER B 1 46 ? -13.398 -24.078 -13.352 1 97.62 46 SER B CA 1
ATOM 1575 C C . SER B 1 46 ? -12.883 -23 -14.297 1 97.62 46 SER B C 1
ATOM 1577 O O . SER B 1 46 ? -12.133 -22.109 -13.891 1 97.62 46 SER B O 1
ATOM 1579 N N . GLY B 1 47 ? -13.266 -23.141 -15.594 1 97 47 GLY B N 1
ATOM 1580 C CA . GLY B 1 47 ? -12.867 -22.188 -16.609 1 97 47 GLY B CA 1
ATOM 1581 C C . GLY B 1 47 ? -11.562 -22.562 -17.297 1 97 47 GLY B C 1
ATOM 1582 O O . GLY B 1 47 ? -11.156 -23.719 -17.281 1 97 47 GLY B O 1
ATOM 1583 N N . GLN B 1 48 ? -11.039 -21.516 -18.031 1 95.06 48 GLN B N 1
ATOM 1584 C CA . GLN B 1 48 ? -9.773 -21.656 -18.75 1 95.06 48 GLN B CA 1
ATOM 1585 C C . GLN B 1 48 ? -8.656 -20.906 -18.047 1 95.06 48 GLN B C 1
ATOM 1587 O O . GLN B 1 48 ? -8.797 -19.719 -17.734 1 95.06 48 GLN B O 1
ATOM 1592 N N . ARG B 1 49 ? -7.629 -21.578 -17.859 1 90.19 49 ARG B N 1
ATOM 1593 C CA . ARG B 1 49 ? -6.492 -20.969 -17.188 1 90.19 49 ARG B CA 1
ATOM 1594 C C . ARG B 1 49 ? -6.102 -19.656 -17.844 1 90.19 49 ARG B C 1
ATOM 1596 O O . ARG B 1 49 ? -5.957 -19.594 -19.062 1 90.19 49 ARG B O 1
ATOM 1603 N N . GLY B 1 50 ? -5.945 -18.641 -17.047 1 92.69 50 GLY B N 1
ATOM 1604 C CA . GLY B 1 50 ? -5.477 -17.344 -17.531 1 92.69 50 GLY B CA 1
ATOM 1605 C C . GLY B 1 50 ? -6.574 -16.516 -18.156 1 92.69 50 GLY B C 1
ATOM 1606 O O . GLY B 1 50 ? -6.312 -15.422 -18.672 1 92.69 50 GLY B O 1
ATOM 1607 N N . ALA B 1 51 ? -7.797 -16.969 -18.062 1 96.06 51 ALA B N 1
ATOM 1608 C CA . ALA B 1 51 ? -8.906 -16.25 -18.688 1 96.06 51 ALA B CA 1
ATOM 1609 C C . ALA B 1 51 ? -9.852 -15.688 -17.625 1 96.06 51 ALA B C 1
ATOM 1611 O O . ALA B 1 51 ? -10.086 -16.328 -16.594 1 96.06 51 ALA B O 1
ATOM 1612 N N . PRO B 1 52 ? -10.383 -14.492 -17.953 1 98 52 PRO B N 1
ATOM 1613 C CA . PRO B 1 52 ? -11.43 -13.992 -17.062 1 98 52 PRO B CA 1
ATOM 1614 C C . PRO B 1 52 ? -12.57 -14.984 -16.875 1 98 52 PRO B C 1
ATOM 1616 O O . PRO B 1 52 ? -12.969 -15.656 -17.828 1 98 52 PRO B O 1
ATOM 1619 N N . GLY B 1 53 ? -13.102 -15.055 -15.711 1 98 53 GLY B N 1
ATOM 1620 C CA . GLY B 1 53 ? -14.195 -15.961 -15.406 1 98 53 GLY B CA 1
ATOM 1621 C C . GLY B 1 53 ? -13.734 -17.281 -14.812 1 98 53 GLY B C 1
ATOM 1622 O O . GLY B 1 53 ? -14.531 -18.031 -14.242 1 98 53 GLY B O 1
ATOM 1623 N N . SER B 1 54 ? -12.398 -17.625 -14.93 1 97.94 54 SER B N 1
ATOM 1624 C CA . SER B 1 54 ? -11.852 -18.859 -14.352 1 97.94 54 SER B CA 1
ATOM 1625 C C . SER B 1 54 ? -11.797 -18.766 -12.836 1 97.94 54 SER B C 1
ATOM 1627 O O . SER B 1 54 ? -11.617 -17.688 -12.273 1 97.94 54 SER B O 1
ATOM 1629 N N . VAL B 1 55 ? -11.992 -19.906 -12.18 1 98.44 55 VAL B N 1
ATOM 1630 C CA . VAL B 1 55 ? -11.953 -19.984 -10.727 1 98.44 55 VAL B CA 1
ATOM 1631 C C . VAL B 1 55 ? -10.758 -20.828 -10.289 1 98.44 55 VAL B C 1
ATOM 1633 O O . VAL B 1 55 ? -10.555 -21.938 -10.781 1 98.44 55 VAL B O 1
ATOM 1636 N N . ILE B 1 56 ? -9.938 -20.25 -9.359 1 97.94 56 ILE B N 1
ATOM 1637 C CA . ILE B 1 56 ? -8.734 -20.906 -8.852 1 97.94 56 ILE B CA 1
ATOM 1638 C C . ILE B 1 56 ? -8.859 -21.109 -7.344 1 97.94 56 ILE B C 1
ATOM 1640 O O . ILE B 1 56 ? -9.367 -20.234 -6.633 1 97.94 56 ILE B O 1
ATOM 1644 N N . GLN B 1 57 ? -8.391 -22.281 -6.863 1 98.12 57 GLN B N 1
ATOM 1645 C CA . GLN B 1 57 ? -8.359 -22.578 -5.438 1 98.12 57 GLN B CA 1
ATOM 1646 C C . GLN B 1 57 ? -6.93 -22.609 -4.906 1 98.12 57 GLN B C 1
ATOM 1648 O O . GLN B 1 57 ? -6.074 -23.312 -5.441 1 98.12 57 GLN B O 1
ATOM 1653 N N . TRP B 1 58 ? -6.707 -21.859 -3.836 1 97.69 58 TRP B N 1
ATOM 1654 C CA . TRP B 1 58 ? -5.391 -21.766 -3.213 1 97.69 58 TRP B CA 1
ATOM 1655 C C . TRP B 1 58 ? -5.387 -22.453 -1.854 1 97.69 58 TRP B C 1
ATOM 1657 O O . TRP B 1 58 ? -6.348 -22.344 -1.09 1 97.69 58 TRP B O 1
ATOM 1667 N N . HIS B 1 59 ? -4.387 -23.125 -1.55 1 97.94 59 HIS B N 1
ATOM 1668 C CA . HIS B 1 59 ? -3.988 -23.562 -0.217 1 97.94 59 HIS B CA 1
ATOM 1669 C C . HIS B 1 59 ? -2.664 -22.938 0.196 1 97.94 59 HIS B C 1
ATOM 1671 O O . HIS B 1 59 ? -1.63 -23.188 -0.427 1 97.94 59 HIS B O 1
ATOM 1677 N N . TYR B 1 60 ? -2.697 -22.156 1.207 1 97.5 60 TYR B N 1
ATOM 1678 C CA . TYR B 1 60 ? -1.515 -21.359 1.545 1 97.5 60 TYR B CA 1
ATOM 1679 C C . TYR B 1 60 ? -1.37 -21.219 3.055 1 97.5 60 TYR B C 1
ATOM 1681 O O . TYR B 1 60 ? -2.326 -21.453 3.801 1 97.5 60 TYR B O 1
ATOM 1689 N N . TYR B 1 61 ? -0.185 -20.812 3.484 1 95.5 61 TYR B N 1
ATOM 1690 C CA . TYR B 1 61 ? 0.09 -20.594 4.902 1 95.5 61 TYR B CA 1
ATOM 1691 C C . TYR B 1 61 ? 0.046 -19.109 5.254 1 95.5 61 TYR B C 1
ATOM 1693 O O . TYR B 1 61 ? 0.704 -18.297 4.605 1 95.5 61 TYR B O 1
ATOM 1701 N N . HIS B 1 62 ? -0.756 -18.797 6.16 1 89.5 62 HIS B N 1
ATOM 1702 C CA . HIS B 1 62 ? -0.876 -17.453 6.707 1 89.5 62 HIS B CA 1
ATOM 1703 C C . HIS B 1 62 ? -0.8 -17.469 8.234 1 89.5 62 HIS B C 1
ATOM 1705 O O . HIS B 1 62 ? -1.598 -18.141 8.891 1 89.5 62 HIS B O 1
ATOM 1711 N N . ASP B 1 63 ? 0.135 -16.781 8.758 1 85.5 63 ASP B N 1
ATOM 1712 C CA . ASP B 1 63 ? 0.355 -16.719 10.203 1 85.5 63 ASP B CA 1
ATOM 1713 C C . ASP B 1 63 ? 0.48 -18.125 10.789 1 85.5 63 ASP B C 1
ATOM 1715 O O . ASP B 1 63 ? -0.166 -18.453 11.789 1 85.5 63 ASP B O 1
ATOM 1719 N N . GLY B 1 64 ? 1.112 -19.031 10.078 1 86.56 64 GLY B N 1
ATOM 1720 C CA . GLY B 1 64 ? 1.435 -20.375 10.539 1 86.56 64 GLY B CA 1
ATOM 1721 C C . GLY B 1 64 ? 0.296 -21.359 10.352 1 86.56 64 GLY B C 1
ATOM 1722 O O . GLY B 1 64 ? 0.435 -22.547 10.664 1 86.56 64 GLY B O 1
ATOM 1723 N N . LYS B 1 65 ? -0.801 -20.953 9.875 1 93.62 65 LYS B N 1
ATOM 1724 C CA . LYS B 1 65 ? -1.961 -21.812 9.672 1 93.62 65 LYS B CA 1
ATOM 1725 C C . LYS B 1 65 ? -2.242 -22.016 8.18 1 93.62 65 LYS B C 1
ATOM 1727 O O . LYS B 1 65 ? -2.127 -21.078 7.391 1 93.62 65 LYS B O 1
ATOM 1732 N N . LEU B 1 66 ? -2.582 -23.234 7.855 1 96.31 66 LEU B N 1
ATOM 1733 C CA . LEU B 1 66 ? -3.018 -23.547 6.496 1 96.31 66 LEU B CA 1
ATOM 1734 C C . LEU B 1 66 ? -4.402 -22.969 6.227 1 96.31 66 LEU B C 1
ATOM 1736 O O . LEU B 1 66 ? -5.355 -23.266 6.953 1 96.31 66 LEU B O 1
ATOM 1740 N N . GLU B 1 67 ? -4.516 -22.109 5.23 1 96.38 67 GLU B N 1
ATOM 1741 C CA . GLU B 1 67 ? -5.777 -21.484 4.844 1 96.38 67 GLU B CA 1
ATOM 1742 C C . GLU B 1 67 ? -6.105 -21.766 3.381 1 96.38 67 GLU B C 1
ATOM 1744 O O . GLU B 1 67 ? -5.238 -22.188 2.613 1 96.38 67 GLU B O 1
ATOM 1749 N N . THR B 1 68 ? -7.371 -21.562 3.121 1 97.06 68 THR B N 1
ATOM 1750 C CA . THR B 1 68 ? -7.801 -21.75 1.738 1 97.06 68 THR B CA 1
ATOM 1751 C C . THR B 1 68 ? -8.5 -20.484 1.224 1 97.06 68 THR B C 1
ATOM 1753 O O . THR B 1 68 ? -9.047 -19.703 2.008 1 97.06 68 THR B O 1
ATOM 1756 N N . ALA B 1 69 ? -8.359 -20.266 -0.038 1 97.19 69 ALA B N 1
ATOM 1757 C CA . ALA B 1 69 ? -9.086 -19.203 -0.719 1 97.19 69 ALA B CA 1
ATOM 1758 C C . ALA B 1 69 ? -9.445 -19.609 -2.146 1 97.19 69 ALA B C 1
ATOM 1760 O O . ALA B 1 69 ? -8.641 -20.219 -2.848 1 97.19 69 ALA B O 1
ATOM 1761 N N . LYS B 1 70 ? -10.711 -19.328 -2.52 1 98 70 LYS B N 1
ATOM 1762 C CA . LYS B 1 70 ? -11.148 -19.453 -3.906 1 98 70 LYS B CA 1
ATOM 1763 C C . LYS B 1 70 ? -11.305 -18.078 -4.555 1 98 70 LYS B C 1
ATOM 1765 O O . LYS B 1 70 ? -11.922 -17.188 -3.979 1 98 70 LYS B O 1
ATOM 1770 N N . GLU B 1 71 ? -10.734 -17.969 -5.68 1 98.19 71 GLU B N 1
ATOM 1771 C CA . GLU B 1 71 ? -10.75 -16.688 -6.375 1 98.19 71 GLU B CA 1
ATOM 1772 C C . GLU B 1 71 ? -11.336 -16.812 -7.777 1 98.19 71 GLU B C 1
ATOM 1774 O O . GLU B 1 71 ? -11.188 -17.859 -8.422 1 98.19 71 GLU B O 1
ATOM 1779 N N . ILE B 1 72 ? -12.008 -15.828 -8.219 1 98.62 72 ILE B N 1
ATOM 1780 C CA . ILE B 1 72 ? -12.383 -15.719 -9.625 1 98.62 72 ILE B CA 1
ATOM 1781 C C . ILE B 1 72 ? -11.523 -14.664 -10.312 1 98.62 72 ILE B C 1
ATOM 1783 O O . ILE B 1 72 ? -11.242 -13.609 -9.734 1 98.62 72 ILE B O 1
ATOM 1787 N N . ILE B 1 73 ? -10.984 -14.953 -11.508 1 98.44 73 ILE B N 1
ATOM 1788 C CA . ILE B 1 73 ? -10.281 -13.961 -12.312 1 98.44 73 ILE B CA 1
ATOM 1789 C C . ILE B 1 73 ? -11.281 -13.008 -12.953 1 98.44 73 ILE B C 1
ATOM 1791 O O . ILE B 1 73 ? -12.078 -13.414 -13.805 1 98.44 73 ILE B O 1
ATOM 1795 N N . GLU B 1 74 ? -11.188 -11.789 -12.586 1 98.5 74 GLU B N 1
ATOM 1796 C CA . GLU B 1 74 ? -12.148 -10.82 -13.094 1 98.5 74 GLU B CA 1
ATOM 1797 C C . GLU B 1 74 ? -11.641 -10.148 -14.367 1 98.5 74 GLU B C 1
ATOM 1799 O O . GLU B 1 74 ? -12.43 -9.781 -15.234 1 98.5 74 GLU B O 1
ATOM 1804 N N . GLU B 1 75 ? -10.43 -9.906 -14.43 1 98.62 75 GLU B N 1
ATOM 1805 C CA . GLU B 1 75 ? -9.844 -9.172 -15.547 1 98.62 75 GLU B CA 1
ATOM 1806 C C . GLU B 1 75 ? -8.422 -9.656 -15.844 1 98.62 75 GLU B C 1
ATOM 1808 O O . GLU B 1 75 ? -7.668 -9.977 -14.922 1 98.62 75 GLU B O 1
ATOM 1813 N N . VAL B 1 76 ? -8.109 -9.742 -17.125 1 98.25 76 VAL B N 1
ATOM 1814 C CA . VAL B 1 76 ? -6.75 -9.953 -17.609 1 98.25 76 VAL B CA 1
ATOM 1815 C C . VAL B 1 76 ? -6.414 -8.906 -18.672 1 98.25 76 VAL B C 1
ATOM 1817 O O . VAL B 1 76 ? -7.113 -8.789 -19.688 1 98.25 76 VAL B O 1
ATOM 1820 N N . ASP B 1 77 ? -5.434 -8.133 -18.422 1 98.31 77 ASP B N 1
ATOM 1821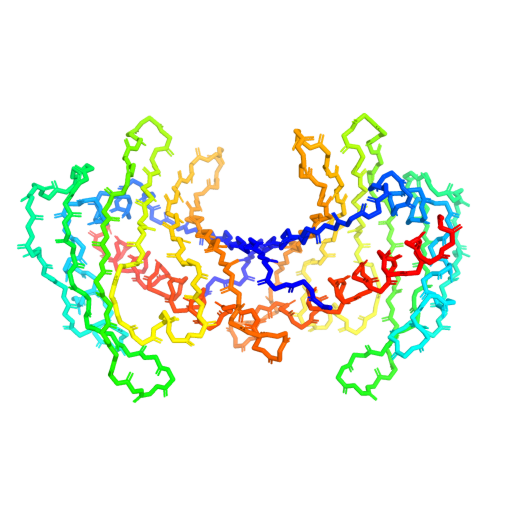 C CA . ASP B 1 77 ? -4.98 -7.117 -19.359 1 98.31 77 ASP B CA 1
ATOM 1822 C C . ASP B 1 77 ? -3.549 -7.391 -19.812 1 98.31 77 ASP B C 1
ATOM 1824 O O . ASP B 1 77 ? -2.59 -6.988 -19.156 1 98.31 77 ASP B O 1
ATOM 1828 N N . ASP B 1 78 ? -3.363 -8.016 -20.969 1 96.44 78 ASP B N 1
ATOM 1829 C CA . ASP B 1 78 ? -2.055 -8.422 -21.469 1 96.44 78 ASP B CA 1
ATOM 1830 C C . ASP B 1 78 ? -1.207 -7.207 -21.828 1 96.44 78 ASP B C 1
ATOM 1832 O O . ASP B 1 78 ? 0.024 -7.27 -21.812 1 96.44 78 ASP B O 1
ATOM 1836 N N . GLU B 1 79 ? -1.854 -6.129 -22.188 1 96.5 79 GLU B N 1
ATOM 1837 C CA . GLU B 1 79 ? -1.115 -4.918 -22.547 1 96.5 79 GLU B CA 1
ATOM 1838 C C . GLU B 1 79 ? -0.472 -4.285 -21.312 1 96.5 79 GLU B C 1
ATOM 1840 O O . GLU B 1 79 ? 0.699 -3.9 -21.344 1 96.5 79 GLU B O 1
ATOM 1845 N N . LEU B 1 80 ? -1.171 -4.227 -20.234 1 96.44 80 LEU B N 1
ATOM 1846 C CA . LEU B 1 80 ? -0.668 -3.607 -19 1 96.44 80 LEU B CA 1
ATOM 1847 C C . LEU B 1 80 ? -0.039 -4.648 -18.094 1 96.44 80 LEU B C 1
ATOM 1849 O O . LEU B 1 80 ? 0.514 -4.309 -17.047 1 96.44 80 LEU B O 1
ATOM 1853 N N . HIS B 1 81 ? -0.104 -5.926 -18.469 1 97.81 81 HIS B N 1
ATOM 1854 C CA . HIS B 1 81 ? 0.356 -7.035 -17.641 1 97.81 81 HIS B CA 1
ATOM 1855 C C . HIS B 1 81 ? -0.267 -6.984 -16.25 1 97.81 81 HIS B C 1
ATOM 1857 O O . HIS B 1 81 ? 0.448 -6.941 -15.25 1 97.81 81 HIS B O 1
ATOM 1863 N N . LYS B 1 82 ? -1.521 -7.062 -16.281 1 98.62 82 LYS B N 1
ATOM 1864 C CA . LYS B 1 82 ? -2.342 -6.891 -15.086 1 98.62 82 LYS B CA 1
ATOM 1865 C C . LYS B 1 82 ? -3.396 -7.988 -14.977 1 98.62 82 LYS B C 1
ATOM 1867 O O . LYS B 1 82 ? -4.031 -8.344 -15.977 1 98.62 82 LYS B O 1
ATOM 1872 N N . ILE B 1 83 ? -3.557 -8.562 -13.82 1 98.62 83 ILE B N 1
ATOM 1873 C CA . ILE B 1 83 ? -4.598 -9.539 -13.531 1 98.62 83 ILE B CA 1
ATOM 1874 C C . ILE B 1 83 ? -5.359 -9.125 -12.273 1 98.62 83 ILE B C 1
ATOM 1876 O O . ILE B 1 83 ? -4.754 -8.727 -11.273 1 98.62 83 ILE B O 1
ATOM 1880 N N . VAL B 1 84 ? -6.684 -9.203 -12.289 1 98.75 84 VAL B N 1
ATOM 1881 C CA . VAL B 1 84 ? -7.523 -8.891 -11.141 1 98.75 84 VAL B CA 1
ATOM 1882 C C . VAL B 1 84 ? -8.234 -10.148 -10.648 1 98.75 84 VAL B C 1
ATOM 1884 O O . VAL B 1 84 ? -8.922 -10.82 -11.422 1 98.75 84 VAL B O 1
ATOM 1887 N N . PHE B 1 85 ? -8.016 -10.492 -9.406 1 98.62 85 PHE B N 1
ATOM 1888 C CA . PHE B 1 85 ? -8.664 -11.617 -8.742 1 98.62 85 PHE B CA 1
ATOM 1889 C C . PHE B 1 85 ? -9.664 -11.133 -7.699 1 98.62 85 PHE B C 1
ATOM 1891 O O . PHE B 1 85 ? -9.383 -10.18 -6.961 1 98.62 85 PHE B O 1
ATOM 1898 N N . ARG B 1 86 ? -10.805 -11.758 -7.656 1 98.69 86 ARG B N 1
ATOM 1899 C CA . ARG B 1 86 ? -11.758 -11.539 -6.578 1 98.69 86 ARG B CA 1
ATOM 1900 C C . ARG B 1 86 ? -11.93 -12.805 -5.738 1 98.69 86 ARG B C 1
ATOM 1902 O O . ARG B 1 86 ? -12.258 -13.867 -6.27 1 98.69 86 ARG B O 1
ATOM 1909 N N . VAL B 1 87 ? -11.695 -12.656 -4.441 1 98.75 87 VAL B N 1
ATOM 1910 C CA . VAL B 1 87 ? -11.914 -13.797 -3.559 1 98.75 87 VAL B CA 1
ATOM 1911 C C . VAL B 1 87 ? -13.414 -14.047 -3.408 1 98.75 87 VAL B C 1
ATOM 1913 O O . VAL B 1 87 ? -14.172 -13.133 -3.084 1 98.75 87 VAL B O 1
ATOM 1916 N N . ILE B 1 88 ? -13.805 -15.258 -3.627 1 98.56 88 ILE B N 1
ATOM 1917 C CA . ILE B 1 88 ? -15.234 -15.539 -3.598 1 98.56 88 ILE B CA 1
ATOM 1918 C C . ILE B 1 88 ? -15.539 -16.547 -2.49 1 98.56 88 ILE B C 1
ATOM 1920 O O . ILE B 1 88 ? -16.703 -16.734 -2.117 1 98.56 88 ILE B O 1
ATOM 1924 N N . GLU B 1 89 ? -14.562 -17.25 -1.955 1 98.12 89 GLU B N 1
ATOM 1925 C CA . GLU B 1 89 ? -14.672 -18.156 -0.816 1 98.12 89 GLU B CA 1
ATOM 1926 C C . GLU B 1 89 ? -13.367 -18.219 -0.032 1 98.12 89 GLU B C 1
ATOM 1928 O O . GLU B 1 89 ? -12.281 -18.109 -0.612 1 98.12 89 GLU B O 1
ATOM 1933 N N . GLY B 1 90 ? -13.516 -18.516 1.375 1 96.44 90 GLY B N 1
ATOM 1934 C CA . GLY B 1 90 ? -12.336 -18.703 2.193 1 96.44 90 GLY B CA 1
ATOM 1935 C C . GLY B 1 90 ? -12.344 -17.891 3.471 1 96.44 90 GLY B C 1
ATOM 1936 O O . GLY B 1 90 ? -13.227 -17.062 3.672 1 96.44 90 GLY B O 1
ATOM 1937 N N . ASN B 1 91 ? -11.312 -18.047 4.301 1 94.62 91 ASN B N 1
ATOM 1938 C CA . ASN B 1 91 ? -11.211 -17.438 5.621 1 94.62 91 ASN B CA 1
ATOM 1939 C C . ASN B 1 91 ? -11.078 -15.922 5.531 1 94.62 91 ASN B C 1
ATOM 1941 O O . ASN B 1 91 ? -11.547 -15.195 6.41 1 94.62 91 ASN B O 1
ATOM 1945 N N . ILE B 1 92 ? -10.5 -15.453 4.508 1 96.44 92 ILE B N 1
ATOM 1946 C CA . ILE B 1 92 ? -10.234 -14.031 4.309 1 96.44 92 ILE B CA 1
ATOM 1947 C C . ILE B 1 92 ? -11.547 -13.25 4.316 1 96.44 92 ILE B C 1
ATOM 1949 O O . ILE B 1 92 ? -11.617 -12.133 4.832 1 96.44 92 ILE B O 1
ATOM 1953 N N . LEU B 1 93 ? -12.656 -13.859 3.848 1 97.25 93 LEU B N 1
ATOM 1954 C CA . LEU B 1 93 ? -13.922 -13.164 3.666 1 97.25 93 LEU B CA 1
ATOM 1955 C C . LEU B 1 93 ? -14.648 -13 4.996 1 97.25 93 LEU B C 1
ATOM 1957 O O . LEU B 1 93 ? -15.602 -12.227 5.094 1 97.25 93 LEU B O 1
ATOM 1961 N N . GLU B 1 94 ? -14.141 -13.68 6.008 1 96.06 94 GLU B N 1
ATOM 1962 C CA . GLU B 1 94 ? -14.711 -13.523 7.34 1 96.06 94 GLU B CA 1
ATOM 1963 C C . GLU B 1 94 ? -14.336 -12.18 7.949 1 96.06 94 GLU B C 1
ATOM 1965 O O . GLU B 1 94 ? -15.008 -11.688 8.859 1 96.06 94 GLU B O 1
ATOM 1970 N N . VAL B 1 95 ? -13.258 -11.633 7.387 1 96.06 95 VAL B N 1
ATOM 1971 C CA . VAL B 1 95 ? -12.758 -10.422 8.023 1 96.06 95 VAL B CA 1
ATOM 1972 C C . VAL B 1 95 ? -12.742 -9.273 7.012 1 96.06 95 VAL B C 1
ATOM 1974 O O . VAL B 1 95 ? -12.859 -8.109 7.387 1 96.06 95 VAL B O 1
ATOM 1977 N N . TYR B 1 96 ? -12.586 -9.625 5.762 1 97.75 96 TYR B N 1
ATOM 1978 C CA . TYR B 1 96 ? -12.602 -8.648 4.68 1 97.75 96 TYR B CA 1
ATOM 1979 C C . TYR B 1 96 ? -13.578 -9.062 3.586 1 97.75 96 TYR B C 1
ATOM 1981 O O . TYR B 1 96 ? -13.398 -10.094 2.939 1 97.75 96 TYR B O 1
ATOM 1989 N N . ASN B 1 97 ? -14.625 -8.203 3.301 1 97.38 97 ASN B N 1
ATOM 1990 C CA . ASN B 1 97 ? -15.594 -8.508 2.254 1 97.38 97 ASN B CA 1
ATOM 1991 C C . ASN B 1 97 ? -16.25 -7.238 1.707 1 97.38 97 ASN B C 1
ATOM 1993 O O . ASN B 1 97 ? -16.984 -6.559 2.418 1 97.38 97 ASN B O 1
ATOM 1997 N N . PRO B 1 98 ? -15.898 -6.992 0.383 1 98.25 98 PRO B N 1
ATOM 1998 C CA . PRO B 1 98 ? -15.164 -7.781 -0.606 1 98.25 98 PRO B CA 1
ATOM 1999 C C . PRO B 1 98 ? -13.648 -7.715 -0.405 1 98.25 98 PRO B C 1
ATOM 2001 O O . PRO B 1 98 ? -13.156 -6.879 0.357 1 98.25 98 PRO B O 1
ATOM 2004 N N . PHE B 1 99 ? -12.969 -8.625 -1.027 1 98.69 99 PHE B N 1
ATOM 2005 C CA . PHE B 1 99 ? -11.516 -8.672 -1.067 1 98.69 99 PHE B CA 1
ATOM 2006 C C . PHE B 1 99 ? -11.023 -8.922 -2.486 1 98.69 99 PHE B C 1
ATOM 2008 O O . PHE B 1 99 ? -11.195 -10.016 -3.025 1 98.69 99 PHE B O 1
ATOM 2015 N N . ILE B 1 100 ? -10.344 -7.906 -3.102 1 98.81 100 ILE B N 1
ATOM 2016 C CA . ILE B 1 100 ? -9.891 -7.941 -4.488 1 98.81 100 ILE B CA 1
ATOM 2017 C C . ILE B 1 100 ? -8.375 -7.805 -4.547 1 98.81 100 ILE B C 1
ATOM 2019 O O . ILE B 1 100 ? -7.797 -6.941 -3.883 1 98.81 100 ILE B O 1
ATOM 2023 N N . ILE B 1 101 ? -7.785 -8.648 -5.285 1 98.81 101 ILE B N 1
ATOM 2024 C CA . ILE B 1 101 ? -6.332 -8.68 -5.43 1 98.81 101 ILE B CA 1
ATOM 2025 C C . ILE B 1 101 ? -5.953 -8.367 -6.875 1 98.81 101 ILE B C 1
ATOM 2027 O O . ILE B 1 101 ? -6.453 -9 -7.805 1 98.81 101 ILE B O 1
ATOM 2031 N N . THR B 1 102 ? -5.113 -7.418 -7.082 1 98.88 102 THR B N 1
ATOM 2032 C CA . THR B 1 102 ? -4.613 -7.098 -8.414 1 98.88 102 THR B CA 1
ATOM 2033 C C . THR B 1 102 ? -3.102 -7.297 -8.484 1 98.88 102 THR B C 1
ATOM 2035 O O . THR B 1 102 ? -2.363 -6.809 -7.629 1 98.88 102 THR B O 1
ATOM 2038 N N . LEU B 1 103 ? -2.658 -8.031 -9.414 1 98.75 103 LEU B N 1
ATOM 2039 C CA . LEU B 1 103 ? -1.252 -8.133 -9.789 1 98.75 103 LEU B CA 1
ATOM 2040 C C . LEU B 1 103 ? -0.958 -7.293 -11.023 1 98.75 103 LEU B C 1
ATOM 2042 O O . LEU B 1 103 ? -1.693 -7.355 -12.016 1 98.75 103 LEU B O 1
ATOM 2046 N N . LYS B 1 104 ? 0.046 -6.539 -11.031 1 98.75 104 LYS B N 1
ATOM 2047 C CA . LYS B 1 104 ? 0.558 -5.797 -12.18 1 98.75 104 LYS B CA 1
ATOM 2048 C C . LYS B 1 104 ? 2.084 -5.816 -12.211 1 98.75 104 LYS B C 1
ATOM 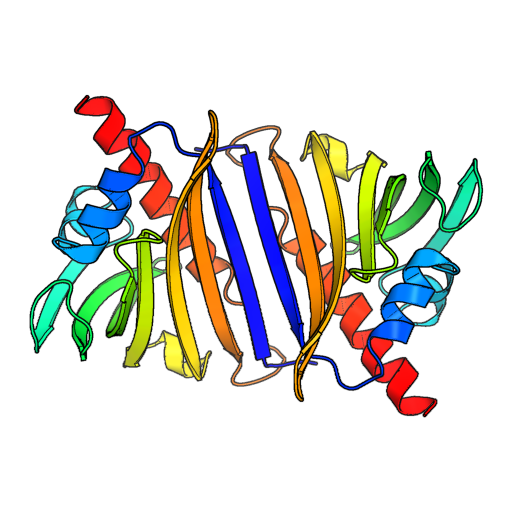2050 O O . LYS B 1 104 ? 2.732 -5.719 -11.164 1 98.75 104 LYS B O 1
ATOM 2055 N N . THR B 1 105 ? 2.631 -6.039 -13.32 1 98.19 105 THR B N 1
ATOM 2056 C CA . THR B 1 105 ? 4.078 -5.926 -13.461 1 98.19 105 THR B CA 1
ATOM 2057 C C . THR B 1 105 ? 4.445 -4.742 -14.352 1 98.19 105 THR B C 1
ATOM 2059 O O . THR B 1 105 ? 3.727 -4.43 -15.305 1 98.19 105 THR B O 1
ATOM 2062 N N . GLU B 1 106 ? 5.465 -4.125 -13.961 1 97.06 106 GLU B N 1
ATOM 2063 C CA . GLU B 1 106 ? 5.934 -2.969 -14.719 1 97.06 106 GLU B CA 1
ATOM 2064 C C . GLU B 1 106 ? 7.426 -3.066 -15.016 1 97.06 106 GLU B C 1
ATOM 2066 O O . GLU B 1 106 ? 8.195 -3.545 -14.18 1 97.06 106 GLU B O 1
ATOM 2071 N N . ASP B 1 107 ? 7.703 -2.678 -16.172 1 95 107 ASP B N 1
ATOM 2072 C CA . ASP B 1 107 ? 9.078 -2.531 -16.641 1 95 107 ASP B CA 1
ATOM 2073 C C . ASP B 1 107 ? 9.328 -1.124 -17.188 1 95 107 ASP B C 1
ATOM 2075 O O . ASP B 1 107 ? 9.102 -0.856 -18.375 1 95 107 ASP B O 1
ATOM 2079 N N . VAL B 1 108 ? 9.672 -0.217 -16.297 1 89.12 108 VAL B N 1
ATOM 2080 C CA . VAL B 1 108 ? 9.836 1.19 -16.641 1 89.12 108 VAL B CA 1
ATOM 2081 C C . VAL B 1 108 ? 11.297 1.593 -16.5 1 89.12 108 VAL B C 1
ATOM 2083 O O . VAL B 1 108 ? 11.828 1.644 -15.391 1 89.12 108 VAL B O 1
ATOM 2086 N N . GLY B 1 109 ? 11.977 1.941 -17.641 1 85.62 109 GLY B N 1
ATOM 2087 C CA . GLY B 1 109 ? 13.398 2.262 -17.625 1 85.62 109 GLY B CA 1
ATOM 2088 C C . GLY B 1 109 ? 14.266 1.092 -17.203 1 85.62 109 GLY B C 1
ATOM 2089 O O . GLY B 1 109 ? 14.203 0.016 -17.797 1 85.62 109 GLY B O 1
ATOM 2090 N N . ASP B 1 110 ? 15.008 1.3 -16.078 1 87.56 110 ASP B N 1
ATOM 2091 C CA . ASP B 1 110 ? 15.906 0.274 -15.555 1 87.56 110 ASP B CA 1
ATOM 2092 C C . ASP B 1 110 ? 15.312 -0.406 -14.328 1 87.56 110 ASP B C 1
ATOM 2094 O O . ASP B 1 110 ? 15.992 -1.164 -13.633 1 87.56 110 ASP B O 1
ATOM 2098 N N . LYS B 1 111 ? 13.992 -0.126 -14.164 1 91.69 111 LYS B N 1
ATOM 2099 C CA . LYS B 1 111 ? 13.359 -0.665 -12.969 1 91.69 111 LYS B CA 1
ATOM 2100 C C . LYS B 1 111 ? 12.234 -1.632 -13.328 1 91.69 111 LYS B C 1
ATOM 2102 O O . LYS B 1 111 ? 11.367 -1.309 -14.141 1 91.69 111 LYS B O 1
ATOM 2107 N N . LYS B 1 112 ? 12.43 -2.836 -12.891 1 95.31 112 LYS B N 1
ATOM 2108 C CA . LYS B 1 112 ? 11.367 -3.834 -12.977 1 95.31 112 LYS B CA 1
ATOM 2109 C C . LYS B 1 112 ? 10.68 -4.023 -11.625 1 95.31 112 LYS B C 1
ATOM 2111 O O . LYS B 1 112 ? 11.344 -4.031 -10.578 1 95.31 112 LYS B O 1
ATOM 2116 N N . SER B 1 113 ? 9.336 -4.168 -11.68 1 96.88 113 SER B N 1
ATOM 2117 C CA . SER B 1 113 ? 8.633 -4.273 -10.398 1 96.88 113 SER B CA 1
ATOM 2118 C C . SER B 1 113 ? 7.391 -5.145 -10.523 1 96.88 113 SER B C 1
ATOM 2120 O O . SER B 1 113 ? 6.867 -5.34 -11.625 1 96.88 113 SER B O 1
ATOM 2122 N N . VAL B 1 114 ? 7.074 -5.695 -9.469 1 97.44 114 VAL B N 1
ATOM 2123 C CA . VAL B 1 114 ? 5.777 -6.336 -9.25 1 97.44 114 VAL B CA 1
ATOM 2124 C C . VAL B 1 114 ? 4.93 -5.488 -8.312 1 97.44 114 VAL B C 1
ATOM 2126 O O . VAL B 1 114 ? 5.395 -5.082 -7.242 1 97.44 114 VAL B O 1
ATOM 2129 N N . ILE B 1 115 ? 3.72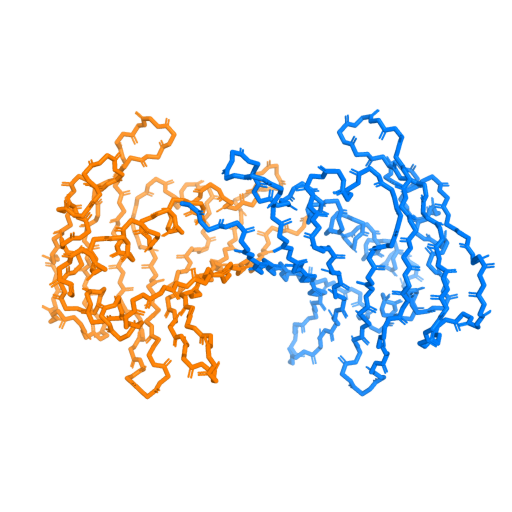9 -5.195 -8.672 1 98.38 115 ILE B N 1
ATOM 2130 C CA . ILE B 1 115 ? 2.824 -4.348 -7.898 1 98.38 115 ILE B CA 1
ATOM 2131 C C . ILE B 1 115 ? 1.595 -5.152 -7.484 1 98.38 115 ILE B C 1
ATOM 2133 O O . ILE B 1 115 ? 0.867 -5.668 -8.336 1 98.38 115 ILE B O 1
ATOM 2137 N N . TRP B 1 116 ? 1.427 -5.262 -6.195 1 98.62 116 TRP B N 1
ATOM 2138 C CA . TRP B 1 116 ? 0.224 -5.871 -5.637 1 98.62 116 TRP B CA 1
ATOM 2139 C C . TRP B 1 116 ? -0.708 -4.812 -5.059 1 98.62 116 TRP B C 1
ATOM 2141 O O . TRP B 1 116 ? -0.266 -3.912 -4.34 1 98.62 116 TRP B O 1
ATOM 2151 N N . THR B 1 117 ? -1.944 -4.875 -5.402 1 98.81 117 THR B N 1
ATOM 2152 C CA . THR B 1 117 ? -2.975 -4.008 -4.844 1 98.81 117 THR B CA 1
ATOM 2153 C C . THR B 1 117 ? -4.09 -4.828 -4.203 1 98.81 117 THR B C 1
ATOM 2155 O O . THR B 1 117 ? -4.578 -5.793 -4.797 1 98.81 117 THR B O 1
ATOM 2158 N N . LEU B 1 118 ? -4.441 -4.496 -3.002 1 98.75 118 LEU B N 1
ATOM 2159 C CA . LEU B 1 118 ? -5.59 -5.086 -2.32 1 98.75 118 LEU B CA 1
ATOM 2160 C C . LEU B 1 118 ? -6.691 -4.051 -2.117 1 98.75 118 LEU B C 1
ATOM 2162 O O . LEU B 1 118 ? -6.438 -2.965 -1.588 1 98.75 118 LEU B O 1
ATOM 2166 N N . GLU B 1 119 ? -7.84 -4.305 -2.635 1 98.31 119 GLU B N 1
ATOM 2167 C CA . GLU B 1 119 ? -9.055 -3.564 -2.307 1 98.31 119 GLU B CA 1
ATOM 2168 C C . GLU B 1 119 ? -9.961 -4.371 -1.379 1 98.31 119 GLU B C 1
ATOM 2170 O O . GLU B 1 119 ? -10.203 -5.555 -1.617 1 98.31 119 GLU B O 1
ATOM 2175 N N . PHE B 1 120 ? -10.43 -3.67 -0.295 1 98.06 120 PHE B N 1
ATOM 2176 C CA . PHE B 1 120 ? -11.094 -4.461 0.734 1 98.06 120 PHE B CA 1
ATOM 2177 C C . PHE B 1 120 ? -12.078 -3.604 1.523 1 98.06 120 PHE B C 1
ATOM 2179 O O . PHE B 1 120 ? -12.016 -2.373 1.473 1 98.06 120 PHE B O 1
ATOM 2186 N N . GLU B 1 121 ? -13.023 -4.301 2.072 1 96.56 121 GLU B N 1
ATOM 2187 C CA . GLU B 1 121 ? -13.867 -3.756 3.131 1 96.56 121 GLU B CA 1
ATOM 2188 C C . GLU B 1 121 ? -13.789 -4.609 4.395 1 96.56 121 GLU B C 1
ATOM 2190 O O . GLU B 1 121 ? -14.023 -5.82 4.348 1 96.56 121 GLU B O 1
ATOM 2195 N N . LYS B 1 122 ? -13.352 -3.984 5.469 1 96.25 122 LYS B N 1
ATOM 2196 C CA . LYS B 1 122 ? -13.289 -4.668 6.754 1 96.25 122 LYS B CA 1
ATOM 2197 C C . LYS B 1 122 ? -14.688 -4.918 7.312 1 96.25 122 LYS B C 1
ATOM 2199 O O . LYS B 1 122 ? -15.57 -4.062 7.199 1 96.25 122 LYS B O 1
ATOM 2204 N N . VAL B 1 123 ? -14.852 -6.062 7.996 1 95.5 123 VAL B N 1
ATOM 2205 C CA . VAL B 1 123 ? -16.172 -6.359 8.562 1 95.5 123 VAL B CA 1
ATOM 2206 C C . VAL B 1 123 ? -16.453 -5.414 9.719 1 95.5 123 VAL B C 1
ATOM 2208 O O . VAL B 1 123 ? -17.625 -5.172 10.055 1 95.5 123 VAL B O 1
ATOM 2211 N N . ASN B 1 124 ? -15.391 -4.934 10.391 1 92.62 124 ASN B N 1
ATOM 2212 C CA . ASN B 1 124 ? -15.539 -3.861 11.367 1 92.62 124 ASN B CA 1
ATOM 2213 C C . ASN B 1 124 ? -14.258 -3.033 11.484 1 92.62 124 ASN B C 1
ATOM 2215 O O . ASN B 1 124 ? -13.219 -3.42 10.961 1 92.62 124 ASN B O 1
ATOM 2219 N N . ALA B 1 125 ? -14.312 -1.972 12.242 1 86.56 125 ALA B N 1
ATOM 2220 C CA . ALA B 1 125 ? -13.266 -0.959 12.25 1 86.56 125 ALA B CA 1
ATOM 2221 C C . ALA B 1 125 ? -12.047 -1.437 13.039 1 86.56 125 ALA B C 1
ATOM 2223 O O . ALA B 1 125 ? -10.969 -0.854 12.938 1 86.56 125 ALA B O 1
ATOM 2224 N N . SER B 1 126 ? -12.172 -2.486 13.82 1 91.06 126 SER B N 1
ATOM 2225 C CA . SER B 1 126 ? -11.078 -2.955 14.664 1 91.06 126 SER B CA 1
ATOM 2226 C C . SER B 1 126 ? -10.133 -3.865 13.883 1 91.06 126 SER B C 1
ATOM 2228 O O . SER B 1 126 ? -9.031 -4.164 14.344 1 91.06 126 SER B O 1
ATOM 2230 N N . ILE B 1 127 ? -10.586 -4.312 12.75 1 93.44 127 ILE B N 1
ATOM 2231 C CA . ILE B 1 127 ? -9.781 -5.195 11.906 1 93.44 127 ILE B CA 1
ATOM 2232 C C . ILE B 1 127 ? -8.664 -4.395 11.234 1 93.44 127 ILE B C 1
ATOM 2234 O O . ILE B 1 127 ? -8.914 -3.328 10.664 1 93.44 127 ILE B O 1
ATOM 2238 N N . PRO B 1 128 ? 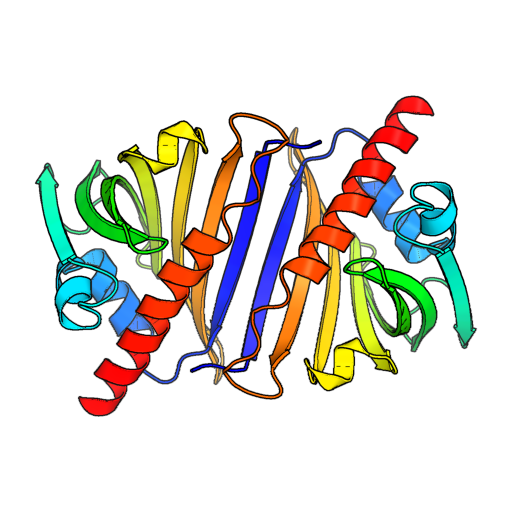-7.441 -4.828 11.438 1 92.94 128 PRO B N 1
ATOM 2239 C CA . PRO B 1 128 ? -6.348 -4.121 10.766 1 92.94 128 PRO B CA 1
ATOM 2240 C C . PRO B 1 128 ? -6.426 -4.219 9.242 1 92.94 128 PRO B C 1
ATOM 2242 O O . PRO B 1 128 ? -7.176 -5.047 8.711 1 92.94 128 PRO B O 1
ATOM 2245 N N . ASP B 1 129 ? -5.707 -3.311 8.555 1 94.31 129 ASP B N 1
ATOM 2246 C CA . ASP B 1 129 ? -5.547 -3.467 7.109 1 94.31 129 ASP B CA 1
ATOM 2247 C C . ASP B 1 129 ? -4.918 -4.812 6.77 1 94.31 129 ASP B C 1
ATOM 2249 O O . ASP B 1 129 ? -4.23 -5.414 7.602 1 94.31 129 ASP B O 1
ATOM 2253 N N . PRO B 1 130 ? -5.109 -5.285 5.617 1 95.94 130 PRO B N 1
ATOM 2254 C CA . PRO B 1 130 ? -4.648 -6.629 5.27 1 95.94 130 PRO B CA 1
ATOM 2255 C C . PRO B 1 130 ? -3.172 -6.664 4.879 1 95.94 130 PRO B C 1
ATOM 2257 O O . PRO B 1 130 ? -2.809 -7.273 3.867 1 95.94 130 PRO B O 1
ATOM 2260 N N . THR B 1 131 ? -2.328 -6.113 5.695 1 94.56 131 THR B N 1
ATOM 2261 C CA . THR B 1 131 ? -0.914 -5.988 5.355 1 94.56 131 THR B CA 1
ATOM 2262 C C . THR B 1 131 ? -0.219 -7.348 5.43 1 94.56 131 THR B C 1
ATOM 2264 O O . THR B 1 131 ? 0.764 -7.586 4.727 1 94.56 131 THR B O 1
ATOM 2267 N N . GLN B 1 132 ? -0.743 -8.211 6.203 1 93.06 132 GLN B N 1
ATOM 2268 C CA . GLN B 1 132 ? -0.149 -9.539 6.277 1 93.06 132 GLN B CA 1
ATOM 2269 C C . GLN B 1 132 ? -0.326 -10.297 4.961 1 93.06 132 GLN B C 1
ATOM 2271 O O . GLN B 1 132 ? 0.564 -11.039 4.543 1 93.06 132 GLN B O 1
ATOM 2276 N N . TYR B 1 133 ? -1.472 -10.117 4.383 1 96 133 TYR B N 1
ATOM 2277 C CA . TYR B 1 133 ? -1.696 -10.742 3.086 1 96 133 TYR B CA 1
ATOM 2278 C C . TYR B 1 133 ? -0.824 -10.102 2.014 1 96 133 TYR B C 1
ATOM 2280 O O . TYR B 1 133 ? -0.31 -10.789 1.129 1 96 133 TYR B O 1
ATOM 2288 N N . LEU B 1 134 ? -0.695 -8.828 2.164 1 96.38 134 LEU B N 1
ATOM 2289 C CA . LEU B 1 134 ? 0.186 -8.125 1.242 1 96.38 134 LEU B CA 1
ATOM 2290 C C . LEU B 1 134 ? 1.623 -8.617 1.375 1 96.38 134 LEU B C 1
ATOM 2292 O O . LEU B 1 134 ? 2.297 -8.859 0.371 1 96.38 134 LEU B O 1
ATOM 2296 N N . ASP B 1 135 ? 2.061 -8.82 2.574 1 93 135 ASP B N 1
ATOM 2297 C CA . ASP B 1 135 ? 3.398 -9.336 2.846 1 93 135 ASP B CA 1
ATOM 2298 C C . ASP B 1 135 ? 3.58 -10.727 2.246 1 93 135 ASP B C 1
ATOM 2300 O O . ASP B 1 135 ? 4.648 -11.047 1.717 1 93 135 ASP B O 1
ATOM 2304 N N . LEU B 1 136 ? 2.592 -11.508 2.418 1 95 136 LEU B N 1
ATOM 2305 C CA . LEU B 1 136 ? 2.633 -12.852 1.859 1 95 136 LEU B CA 1
ATOM 2306 C C . LEU B 1 136 ? 2.844 -12.812 0.35 1 95 136 LEU B C 1
ATOM 2308 O O . LEU B 1 136 ? 3.752 -13.461 -0.173 1 95 136 LEU B O 1
ATOM 2312 N N . LEU B 1 137 ? 2.041 -12.008 -0.345 1 96.19 137 LEU B N 1
ATOM 2313 C CA . LEU B 1 137 ? 2.113 -11.898 -1.798 1 96.19 137 LEU B CA 1
ATOM 2314 C C . LEU B 1 137 ? 3.473 -11.367 -2.238 1 96.19 137 LEU B C 1
ATOM 2316 O O . LEU B 1 137 ? 4.074 -11.891 -3.182 1 96.19 137 LEU B O 1
ATOM 2320 N N . CYS B 1 138 ? 3.959 -10.414 -1.553 1 94.69 138 CYS B N 1
ATOM 2321 C CA . CYS B 1 138 ? 5.242 -9.812 -1.884 1 94.69 138 CYS B CA 1
ATOM 2322 C C . CYS B 1 138 ? 6.387 -10.789 -1.644 1 94.69 138 CYS B C 1
ATOM 2324 O O . CYS B 1 138 ? 7.359 -10.812 -2.398 1 94.69 138 CYS B O 1
ATOM 2326 N N . GLY B 1 139 ? 6.219 -11.508 -0.579 1 93 139 GLY B N 1
ATOM 2327 C CA . GLY B 1 139 ? 7.211 -12.531 -0.307 1 93 139 GLY B CA 1
ATOM 2328 C C . GLY B 1 139 ? 7.324 -13.57 -1.413 1 93 139 GLY B C 1
ATOM 2329 O O . GLY B 1 139 ? 8.43 -13.93 -1.82 1 93 139 GLY B O 1
ATOM 2330 N N . ILE B 1 140 ? 6.219 -14 -1.852 1 94.62 140 ILE B N 1
ATOM 2331 C CA . ILE B 1 140 ? 6.203 -14.984 -2.934 1 94.62 140 ILE B CA 1
ATOM 2332 C C . ILE B 1 140 ? 6.848 -14.383 -4.18 1 94.62 140 ILE B C 1
ATOM 2334 O O . ILE B 1 140 ? 7.66 -15.039 -4.84 1 94.62 140 ILE B O 1
ATOM 2338 N N . ALA B 1 141 ? 6.508 -13.172 -4.496 1 93.81 141 ALA B N 1
ATOM 2339 C CA . ALA B 1 141 ? 7.094 -12.492 -5.645 1 93.81 141 ALA B CA 1
ATOM 2340 C C . ALA B 1 141 ? 8.617 -12.422 -5.527 1 93.81 141 ALA B C 1
ATOM 2342 O O . ALA B 1 141 ? 9.328 -12.641 -6.508 1 93.81 141 ALA B O 1
ATOM 2343 N N . GLY B 1 142 ? 9.078 -12.07 -4.371 1 92.25 142 GLY B N 1
ATOM 2344 C CA . GLY B 1 142 ? 10.508 -12.031 -4.137 1 92.25 142 GLY B CA 1
ATOM 2345 C C . GLY B 1 142 ? 11.188 -13.367 -4.359 1 92.25 142 GLY B C 1
ATOM 2346 O O . GLY B 1 142 ? 12.273 -13.43 -4.941 1 92.25 142 GLY B O 1
ATOM 2347 N N . ASN B 1 143 ? 10.547 -14.406 -3.852 1 93.69 143 ASN B N 1
ATOM 2348 C CA . ASN B 1 143 ? 11.102 -15.742 -4.031 1 93.69 143 ASN B CA 1
ATOM 2349 C C . ASN B 1 143 ? 11.055 -16.172 -5.496 1 93.69 143 ASN B C 1
ATOM 2351 O O . ASN B 1 143 ? 11.945 -16.891 -5.965 1 93.69 143 ASN B O 1
ATOM 2355 N N . MET B 1 144 ? 10.078 -15.781 -6.184 1 94.38 144 MET B N 1
ATOM 2356 C CA . MET B 1 144 ? 10.023 -16.031 -7.621 1 94.38 144 MET B CA 1
ATOM 2357 C C . MET B 1 144 ? 11.172 -15.336 -8.344 1 94.38 144 MET B C 1
ATOM 2359 O O . MET B 1 144 ? 11.805 -15.922 -9.219 1 94.38 144 MET B O 1
ATOM 2363 N N . ASP B 1 145 ? 11.367 -14.086 -7.988 1 94.69 145 ASP B N 1
ATOM 2364 C CA . ASP B 1 145 ? 12.477 -13.32 -8.547 1 94.69 145 ASP B CA 1
ATOM 2365 C C . ASP B 1 145 ? 13.797 -14.078 -8.391 1 94.69 145 ASP B C 1
ATOM 2367 O O . ASP B 1 145 ? 14.523 -14.281 -9.367 1 94.69 145 ASP B O 1
ATOM 2371 N N . ALA B 1 146 ? 14.031 -14.57 -7.145 1 93.38 146 ALA B N 1
ATOM 2372 C CA . ALA B 1 146 ? 15.258 -15.312 -6.855 1 93.38 146 ALA B CA 1
ATOM 2373 C C . ALA B 1 146 ? 15.32 -16.594 -7.672 1 93.38 146 ALA B C 1
ATOM 2375 O O . ALA B 1 146 ? 16.391 -16.969 -8.188 1 93.38 146 ALA B O 1
ATOM 2376 N N . HIS B 1 147 ? 14.227 -17.234 -7.77 1 94.56 147 HIS B N 1
ATOM 2377 C CA . HIS B 1 147 ? 14.141 -18.5 -8.5 1 94.56 147 HIS B CA 1
ATOM 2378 C C . HIS B 1 147 ? 14.477 -18.297 -9.977 1 94.56 147 HIS B C 1
ATOM 2380 O O . HIS B 1 147 ? 15.289 -19.047 -10.531 1 94.56 147 HIS B O 1
ATOM 2386 N N . PHE B 1 148 ? 13.914 -17.266 -10.555 1 94.19 148 PHE B N 1
ATOM 2387 C CA . PHE B 1 148 ? 14.086 -17.047 -11.984 1 94.19 148 PHE B CA 1
ATOM 2388 C C . PHE B 1 148 ? 15.484 -16.547 -12.297 1 94.19 148 PHE B C 1
ATOM 2390 O O . PHE B 1 148 ? 16.031 -16.797 -13.367 1 94.19 148 PHE B O 1
ATOM 2397 N N . LEU B 1 149 ? 16.047 -15.836 -11.352 1 93.31 149 LEU B N 1
ATOM 2398 C CA . LEU B 1 149 ? 17.422 -15.367 -11.523 1 93.31 149 LEU B CA 1
ATOM 2399 C C . LEU B 1 149 ? 18.391 -16.531 -11.508 1 93.31 149 LEU B C 1
ATOM 2401 O O . LEU B 1 149 ? 19.438 -16.484 -12.156 1 93.31 149 LEU B O 1
ATOM 2405 N N . LYS B 1 150 ? 18.047 -17.516 -10.75 1 91.56 150 LYS B N 1
ATOM 2406 C CA . LYS B 1 150 ? 18.906 -18.688 -10.68 1 91.56 150 LYS B CA 1
ATOM 2407 C C . LYS B 1 150 ? 18.797 -19.531 -11.945 1 91.56 150 LYS B C 1
ATOM 2409 O O . LYS B 1 150 ? 19.734 -20.25 -12.305 1 91.56 150 LYS B O 1
ATOM 2414 N N . GLN B 1 151 ? 17.672 -19.484 -12.562 1 86.5 151 GLN B N 1
ATOM 2415 C CA . GLN B 1 151 ? 17.453 -20.281 -13.766 1 86.5 151 GLN B CA 1
ATOM 2416 C C . GLN B 1 151 ? 17.984 -19.547 -15 1 86.5 151 GLN B C 1
ATOM 2418 O O . GLN B 1 151 ? 18.172 -20.172 -16.062 1 86.5 151 GLN B O 1
ATOM 2423 N N . SER B 1 152 ? 18.219 -18.141 -14.914 1 70.81 152 SER B N 1
ATOM 2424 C CA . SER B 1 152 ? 18.75 -17.375 -16.047 1 70.81 152 SER B CA 1
ATOM 2425 C C . SER B 1 152 ? 20.281 -17.484 -16.109 1 70.81 152 SER B C 1
ATOM 2427 O O . SER B 1 152 ? 20.938 -17.609 -15.086 1 70.81 152 SER B O 1
#

Solvent-accessible surface area (backbone atoms only — not comparable to full-atom values): 15605 Å² total; per-residue (Å²): 119,71,38,48,39,35,40,34,41,38,39,64,47,82,38,68,42,63,57,58,49,48,34,61,37,66,40,51,40,51,46,24,72,60,34,54,86,44,22,68,40,46,46,81,73,44,77,49,82,59,36,58,70,14,28,40,38,40,30,30,47,55,95,87,37,82,42,48,39,31,30,34,29,69,40,64,37,80,89,63,37,31,41,33,34,35,56,77,46,47,67,64,53,76,49,26,59,57,38,33,42,32,44,32,38,44,77,58,91,93,44,26,27,44,34,42,34,39,37,37,19,37,74,45,64,85,57,73,77,68,55,66,59,50,49,50,54,50,48,50,52,52,41,42,31,54,51,49,49,69,74,99,121,72,36,48,42,36,41,33,41,37,38,62,47,82,38,68,42,64,54,57,49,48,32,62,39,64,41,52,41,52,47,25,70,62,34,54,85,45,22,69,41,44,46,79,74,43,76,51,81,58,36,59,70,15,28,38,38,40,31,29,47,55,96,89,37,84,41,49,38,29,30,34,29,68,40,64,36,82,88,63,36,33,38,32,34,34,58,75,44,48,67,64,55,76,48,25,59,57,39,34,42,33,45,33,39,43,77,57,92,93,43,27,25,44,34,41,34,42,38,39,19,38,76,44,66,83,56,73,78,68,56,66,60,50,49,50,54,50,49,49,53,52,42,42,31,55,52,48,49,68,74,98

Nearest PDB structures (foldseek):
  4reh-assembly1_A  TM=9.744E-01  e=3.977E-17  Panax ginseng
  4rej-assembly1_A  TM=9.745E-01  e=7.297E-17  Panax ginseng
  4ihr-assembly1_A  TM=9.834E-01  e=1.580E-16  Actinidia deliciosa
  4igx-assembly3_C  TM=9.773E-01  e=1.436E-15  Actinidia deliciosa
  4rei-assembly1_A  TM=9.566E-01  e=8.739E-16  Panax ginseng

Organism: Lactuca sativa (NCBI:txid4236)